Protein AF-A0A2E7CYK8-F1 (afdb_monomer)

Radius of gyration: 21.41 Å; Cα contacts (8 Å, |Δi|>4): 221; chains: 1; bounding box: 51×41×62 Å

Foldseek 3Di:
DPDPVLVVLVVLLVVLLVVLLVCVVVVVLVVSLVSLVVSLVSCVVSVPVVCNVVSVVSNVLSVVLVVLVVVLVDDPPDPPPPDAQDSLCSQLLCCQQSVVNNVRNLVSLCSHPPVLSVVLSCLVPDPDAALVSLQVNLVSLQVVLVVDDPSRNLSSLVRSLVSLVVSLVRPPPDPDDPVNVVSVVSNVPGDDDDDDDDDDDDDDPPDDDDDDPVPPPPDPPD

Mean predicted aligned error: 9.3 Å

Solvent-accessible surface area (backbone atoms only — not compara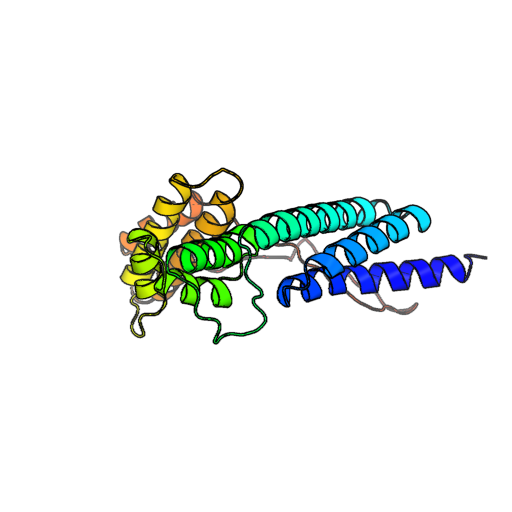ble to full-atom values): 12469 Å² total; per-residue (Å²): 131,90,51,72,68,58,56,54,38,51,53,51,35,60,54,34,67,56,48,30,59,51,26,51,74,67,70,35,26,66,59,14,26,55,42,17,49,51,27,26,53,33,21,58,76,60,69,35,70,84,51,29,59,56,24,48,51,46,24,54,51,24,48,49,49,33,56,57,50,60,72,67,71,70,82,76,92,47,95,79,64,87,62,58,36,70,53,19,34,51,49,11,48,40,27,32,35,74,70,61,37,50,82,72,6,39,68,25,21,53,50,22,77,48,67,68,50,22,49,53,32,51,64,71,67,47,90,81,73,52,36,67,53,26,37,51,49,12,50,53,28,42,56,52,20,71,77,42,56,82,79,40,17,56,43,29,38,48,50,10,45,51,26,30,53,50,14,51,59,63,52,71,79,68,85,90,48,72,66,52,57,52,41,50,51,57,50,68,78,37,81,75,80,86,81,81,88,84,84,85,81,89,71,63,101,82,61,82,90,81,84,62,74,94,73,61,74,84,70,78,86,124

pLDDT: mean 81.62, std 16.68, range [31.89, 97.38]

Sequence (222 aa):
MRNKSTKTLATNVNSGMWLVPELIANDRYKEAVDAATALKGGCQKARMPKFLVLAANHEKRAKSLLKDFSRIGVKTNDPNVEVNEAKSAQLGKFYCFNVADWGRGIPWLLKSKDTLLVRLAKMETATLKTAETYAQLGDGWAAYARSLSRLQRAPAEQRARHWYTIAYRTHRSNGSSLVRQTIARKLEDLPAPTAAIYVRGVMDDTDTFTIYSDRATWSRQL

Nearest PDB structures (foldseek):
  5m35-assembly1_B  TM=3.071E-01  e=3.635E-01  Homo sapiens
  4n84-assembly1_A  TM=3.062E-01  e=3.996E-01  Homo sapiens
  8qt5-assembly4_G  TM=3.531E-01  e=1.079E+00  Arabidopsis thaliana
  8qt5-assembly3_F  TM=3.441E-01  e=2.527E+00  Arabidopsis thaliana
  8qt5-assembly2_C  TM=3.050E-01  e=5.137E+00  Arabidopsis thaliana

Secondary structure (DSSP, 8-state):
---HHHHHHHHHHHHHHHHHHHHHHTT-HHHHHHHHHHHHHHHHHTT-HHHHHHHHHHHHHHHHHHHHHHHH---TT-TT----HHHHHHHHHIIIIII--HHHHHHHHHTSS-HHHHHHHHHHH-S---HHHHHHHHHHHHHHHHHS-HHHHHHHHHHHHHHHHHHHHHTTSSS--HHHHHHHHHHHHSPPP-----------TT------STT-------

Structure (mmCIF, N/CA/C/O backbone):
data_AF-A0A2E7CYK8-F1
#
_entry.id   AF-A0A2E7CYK8-F1
#
loop_
_atom_site.group_PDB
_atom_site.id
_atom_site.type_symbol
_atom_site.label_atom_id
_atom_site.label_alt_id
_atom_site.label_comp_id
_atom_site.label_asym_id
_atom_site.label_entity_id
_atom_site.label_seq_id
_atom_site.pdbx_PDB_ins_code
_atom_site.Cartn_x
_atom_site.Cartn_y
_atom_site.Cartn_z
_atom_site.occupancy
_atom_site.B_iso_or_equiv
_atom_site.auth_seq_id
_atom_site.auth_comp_id
_atom_site.auth_asym_id
_atom_site.auth_atom_id
_atom_site.pdbx_PDB_model_num
ATOM 1 N N . MET A 1 1 ? 29.414 13.117 -33.119 1.00 43.09 1 MET A N 1
ATOM 2 C CA . MET A 1 1 ? 28.006 12.895 -33.527 1.00 43.09 1 MET A CA 1
ATOM 3 C C . MET A 1 1 ? 27.295 11.950 -32.546 1.00 43.09 1 MET A C 1
ATOM 5 O O . MET A 1 1 ? 27.221 10.755 -32.800 1.00 43.09 1 MET A O 1
ATOM 9 N N . ARG A 1 2 ? 26.776 12.440 -31.405 1.00 45.28 2 ARG A N 1
ATOM 10 C CA . ARG A 1 2 ? 25.772 11.668 -30.638 1.00 45.28 2 ARG A CA 1
ATOM 11 C C . ARG A 1 2 ? 24.444 11.796 -31.389 1.00 45.28 2 ARG A C 1
ATOM 13 O O . ARG A 1 2 ? 23.964 12.896 -31.630 1.00 45.28 2 ARG A O 1
ATOM 20 N N . ASN A 1 3 ? 23.963 10.661 -31.877 1.00 50.03 3 ASN A N 1
ATOM 21 C CA . ASN A 1 3 ? 23.014 10.508 -32.976 1.00 50.03 3 ASN A CA 1
ATOM 22 C C . ASN A 1 3 ? 21.591 10.961 -32.572 1.00 50.03 3 ASN A C 1
ATOM 24 O O . ASN A 1 3 ? 21.144 10.627 -31.474 1.00 50.03 3 ASN A O 1
ATOM 28 N N . LYS A 1 4 ? 20.849 11.680 -33.435 1.00 55.59 4 LYS A N 1
ATOM 29 C CA . LYS A 1 4 ? 19.455 12.133 -33.179 1.00 55.59 4 LYS A CA 1
ATOM 30 C C . LYS A 1 4 ? 18.562 11.003 -32.633 1.00 55.59 4 LYS A C 1
ATOM 32 O O . LYS A 1 4 ? 17.775 11.232 -31.721 1.00 55.59 4 LYS A O 1
ATOM 37 N N . SER A 1 5 ? 18.793 9.771 -33.096 1.00 61.00 5 SER A N 1
ATOM 38 C CA . SER A 1 5 ? 18.153 8.539 -32.606 1.00 61.00 5 SER A CA 1
ATOM 39 C C . SER A 1 5 ? 18.298 8.318 -31.087 1.00 61.00 5 SER A C 1
ATOM 41 O O . SER A 1 5 ? 17.319 8.026 -30.403 1.00 61.00 5 SER A O 1
ATOM 43 N N . THR A 1 6 ? 19.483 8.550 -30.508 1.00 60.06 6 THR A N 1
ATOM 44 C CA . THR A 1 6 ? 19.695 8.416 -29.052 1.00 60.06 6 THR A CA 1
ATOM 45 C C . THR A 1 6 ? 18.970 9.484 -28.229 1.00 60.06 6 THR A C 1
ATOM 47 O O . THR A 1 6 ? 18.523 9.190 -27.122 1.00 60.06 6 THR A O 1
ATOM 50 N N . LYS A 1 7 ? 18.782 10.695 -28.775 1.00 61.56 7 LYS A N 1
ATOM 51 C CA . LYS A 1 7 ? 18.027 11.774 -28.113 1.00 61.56 7 LYS A CA 1
ATOM 52 C C . LYS A 1 7 ? 16.527 11.457 -28.081 1.00 61.56 7 LYS A C 1
ATOM 54 O O . LYS A 1 7 ? 15.906 11.594 -27.034 1.00 61.56 7 LYS A O 1
ATOM 59 N N . THR A 1 8 ? 15.970 10.943 -29.179 1.00 69.25 8 THR A N 1
ATOM 60 C CA . THR A 1 8 ? 14.572 10.480 -29.239 1.00 69.25 8 THR A CA 1
ATOM 61 C C . THR A 1 8 ? 14.316 9.305 -28.292 1.00 69.25 8 THR A C 1
ATOM 63 O O . THR A 1 8 ? 13.310 9.289 -27.586 1.00 69.25 8 THR A O 1
ATOM 66 N N . LEU A 1 9 ? 15.248 8.349 -28.208 1.00 63.66 9 LEU A N 1
ATOM 67 C CA . LEU A 1 9 ? 15.144 7.222 -27.276 1.00 63.66 9 LEU A CA 1
ATOM 68 C C . LEU A 1 9 ? 15.143 7.676 -25.808 1.00 63.66 9 LEU A C 1
ATOM 70 O O . LEU A 1 9 ? 14.339 7.177 -25.025 1.00 63.66 9 LEU A O 1
ATOM 74 N N . ALA A 1 10 ? 15.983 8.648 -25.441 1.00 60.22 10 ALA A N 1
ATOM 75 C CA . ALA A 1 10 ? 16.007 9.208 -24.089 1.00 60.22 10 ALA A CA 1
ATOM 76 C C . ALA A 1 10 ? 14.705 9.955 -23.734 1.00 60.22 10 ALA A C 1
ATOM 78 O O . ALA A 1 10 ? 14.191 9.799 -22.626 1.00 60.22 10 ALA A O 1
ATOM 79 N N . THR A 1 11 ? 14.127 10.709 -24.676 1.00 68.31 11 THR A N 1
ATOM 80 C CA . THR A 1 11 ? 12.816 11.355 -24.491 1.00 68.31 11 THR A CA 1
ATOM 81 C C . THR A 1 11 ? 11.707 10.324 -24.274 1.00 68.31 11 THR A C 1
ATOM 83 O O . THR A 1 11 ? 10.905 10.476 -23.356 1.00 68.31 11 THR A O 1
ATOM 86 N N . ASN A 1 12 ? 11.703 9.234 -25.044 1.00 70.19 12 ASN A N 1
ATOM 87 C CA . ASN A 1 12 ? 10.712 8.165 -24.902 1.00 70.19 12 ASN A CA 1
ATOM 88 C C . ASN A 1 12 ? 10.846 7.411 -23.569 1.00 70.19 12 ASN A C 1
ATOM 90 O O . ASN A 1 12 ? 9.835 7.075 -22.954 1.00 70.19 12 ASN A O 1
ATOM 94 N N . VAL A 1 13 ? 12.077 7.187 -23.090 1.00 73.56 13 VAL A N 1
ATOM 95 C CA . VAL A 1 13 ? 12.329 6.615 -21.756 1.00 73.56 13 VAL A CA 1
ATOM 96 C C . VAL A 1 13 ? 11.782 7.538 -20.665 1.00 73.56 13 VAL A C 1
ATOM 98 O O . VAL A 1 13 ? 11.085 7.070 -19.768 1.00 73.56 13 VAL A O 1
ATOM 101 N N . ASN A 1 14 ? 12.025 8.847 -20.765 1.00 71.06 14 ASN A N 1
ATOM 102 C CA . ASN A 1 14 ? 11.507 9.815 -19.797 1.00 71.06 14 ASN A CA 1
ATOM 103 C C . ASN A 1 14 ? 9.975 9.853 -19.766 1.00 71.06 14 ASN A C 1
ATOM 105 O O . ASN A 1 14 ? 9.407 9.847 -18.677 1.00 71.06 14 ASN A O 1
ATOM 109 N N . SER A 1 15 ? 9.300 9.854 -20.918 1.00 76.25 15 SER A N 1
ATOM 110 C CA . SER A 1 15 ? 7.830 9.821 -20.967 1.00 76.25 15 SER A CA 1
ATOM 111 C C . SER A 1 15 ? 7.266 8.505 -20.421 1.00 76.25 15 SER A C 1
ATOM 113 O O . SER A 1 15 ? 6.298 8.510 -19.662 1.00 76.25 15 SER A O 1
ATOM 115 N N . GLY A 1 16 ? 7.904 7.372 -20.738 1.00 74.88 16 GLY A N 1
ATOM 116 C CA . GLY A 1 16 ? 7.469 6.055 -20.268 1.00 74.88 16 GLY A CA 1
ATOM 117 C C . GLY A 1 16 ? 7.529 5.883 -18.746 1.00 74.88 16 GLY A C 1
ATOM 118 O O . GLY A 1 16 ? 6.696 5.172 -18.187 1.00 74.88 16 GLY A O 1
ATOM 119 N N . MET A 1 17 ? 8.463 6.557 -18.061 1.00 79.62 17 MET A N 1
ATOM 120 C CA . MET A 1 17 ? 8.586 6.489 -16.594 1.00 79.62 17 MET A CA 1
ATOM 121 C C . MET A 1 17 ? 7.360 7.043 -15.857 1.00 79.62 17 MET A C 1
ATOM 123 O O . MET A 1 17 ? 7.020 6.544 -14.787 1.00 79.62 17 MET A O 1
ATOM 127 N N . TRP A 1 18 ? 6.679 8.036 -16.430 1.00 82.62 18 TRP A N 1
ATOM 128 C CA . TRP A 1 18 ? 5.477 8.640 -15.839 1.00 82.62 18 TRP A CA 1
ATOM 129 C C . TRP A 1 18 ? 4.193 7.945 -16.286 1.00 82.62 18 TRP A C 1
ATOM 131 O O . TRP A 1 18 ? 3.259 7.803 -15.498 1.00 82.62 18 TRP A O 1
ATOM 141 N N . LEU A 1 19 ? 4.183 7.443 -17.522 1.00 88.44 19 LEU A N 1
ATOM 142 C CA . LEU A 1 19 ? 3.013 6.802 -18.107 1.00 88.44 19 LEU A CA 1
ATOM 143 C C . LEU A 1 19 ? 2.627 5.504 -17.380 1.00 88.44 19 LEU A C 1
ATOM 145 O O . LEU A 1 19 ? 1.447 5.238 -17.180 1.00 88.44 19 LEU A O 1
ATOM 149 N N . VAL A 1 20 ? 3.595 4.681 -16.954 1.00 89.50 20 VAL A N 1
ATOM 150 C CA . VAL A 1 20 ? 3.279 3.394 -16.302 1.00 89.50 20 VAL A CA 1
ATOM 151 C C . VAL A 1 20 ? 2.503 3.579 -14.982 1.00 89.50 20 VAL A C 1
ATOM 153 O O . VAL A 1 20 ? 1.462 2.934 -14.830 1.00 89.50 20 VAL A O 1
ATOM 156 N N . PRO A 1 21 ? 2.939 4.429 -14.025 1.00 87.38 21 PRO A N 1
ATOM 157 C CA . PRO A 1 21 ? 2.146 4.743 -12.835 1.00 87.38 21 PRO A CA 1
ATOM 158 C C . PRO A 1 21 ? 0.756 5.310 -13.141 1.00 87.38 21 PRO A C 1
ATOM 160 O O . PRO A 1 21 ? -0.203 4.925 -12.479 1.00 87.38 21 PRO A O 1
ATOM 163 N N . GLU A 1 22 ? 0.634 6.180 -14.145 1.00 89.00 22 GLU A N 1
ATOM 164 C CA . GLU A 1 22 ? -0.646 6.772 -14.549 1.00 89.00 22 GLU A CA 1
ATOM 165 C C . GLU A 1 22 ? -1.621 5.716 -15.085 1.00 89.00 22 GLU A C 1
ATOM 167 O O . GLU A 1 22 ? -2.782 5.667 -14.677 1.00 89.00 22 GLU A O 1
ATOM 172 N N . LEU A 1 23 ? -1.150 4.810 -15.944 1.00 91.62 23 LEU A N 1
ATOM 173 C CA . LEU A 1 23 ? -1.962 3.704 -16.451 1.00 91.62 23 LEU A CA 1
ATOM 174 C C . LEU A 1 23 ? -2.410 2.768 -15.318 1.00 91.62 23 LEU A C 1
ATOM 176 O O . LEU A 1 23 ? -3.560 2.336 -15.303 1.00 91.62 23 LEU A O 1
ATOM 180 N N . ILE A 1 24 ? -1.540 2.497 -14.337 1.00 91.25 24 ILE A N 1
ATOM 181 C CA . ILE A 1 24 ? -1.897 1.739 -13.124 1.00 91.25 24 ILE A CA 1
ATOM 182 C C . ILE A 1 24 ? -2.958 2.480 -12.299 1.00 91.25 24 ILE A C 1
ATOM 184 O O . ILE A 1 24 ? -3.897 1.855 -11.809 1.00 91.25 24 ILE A O 1
ATOM 188 N N . ALA A 1 25 ? -2.827 3.799 -12.140 1.00 87.50 25 ALA A N 1
ATOM 189 C CA . ALA A 1 25 ? -3.786 4.611 -11.395 1.00 87.50 25 ALA A CA 1
ATOM 190 C C . ALA A 1 25 ? -5.186 4.593 -12.032 1.00 87.50 25 ALA A C 1
ATOM 192 O O . ALA A 1 25 ? -6.176 4.687 -11.316 1.00 87.50 25 ALA A O 1
ATOM 193 N N . ASN A 1 26 ? -5.263 4.394 -13.349 1.00 89.00 26 ASN A N 1
ATOM 194 C CA . ASN A 1 26 ? -6.506 4.342 -14.120 1.00 89.00 26 ASN A CA 1
ATOM 195 C C . ASN A 1 26 ? -6.965 2.909 -14.460 1.00 89.00 26 ASN A C 1
ATOM 197 O O . ASN A 1 26 ? -7.720 2.720 -15.408 1.00 89.00 26 ASN A O 1
ATOM 201 N N . ASP A 1 27 ? -6.483 1.886 -13.743 1.00 91.50 27 ASP A N 1
ATOM 202 C CA . ASP A 1 27 ? -6.826 0.466 -13.953 1.00 91.50 27 ASP A CA 1
ATOM 203 C C . ASP A 1 27 ? -6.531 -0.087 -15.365 1.00 91.50 27 ASP A C 1
ATOM 205 O O . ASP A 1 27 ? -6.945 -1.190 -15.736 1.00 91.50 27 ASP A O 1
ATOM 209 N N . ARG A 1 28 ? -5.711 0.619 -16.151 1.00 91.56 28 ARG A N 1
ATOM 210 C CA . ARG A 1 28 ? -5.258 0.216 -17.491 1.00 91.56 28 ARG A CA 1
ATOM 211 C C . ARG A 1 28 ? -4.055 -0.721 -17.387 1.00 91.56 28 ARG A C 1
ATOM 213 O O . ARG A 1 28 ? -3.008 -0.495 -17.987 1.00 91.56 28 ARG A O 1
ATOM 220 N N . TYR A 1 29 ? -4.188 -1.801 -16.613 1.00 93.38 29 TYR A N 1
ATOM 221 C CA . TYR A 1 29 ? -3.076 -2.704 -16.277 1.00 93.38 29 TYR A CA 1
ATOM 222 C C . TYR A 1 29 ? -2.436 -3.372 -17.496 1.00 93.38 29 TYR A C 1
ATOM 224 O O . TYR A 1 29 ? -1.224 -3.571 -17.515 1.00 93.38 29 TYR A O 1
ATOM 232 N N . LYS A 1 30 ? -3.232 -3.704 -18.521 1.00 94.62 30 LYS A N 1
ATOM 233 C CA . LYS A 1 30 ? -2.711 -4.275 -19.771 1.00 94.62 30 LYS A CA 1
ATOM 234 C C . LYS A 1 30 ? -1.792 -3.278 -20.474 1.00 94.62 30 LYS A C 1
ATOM 236 O O . LYS A 1 30 ? -0.652 -3.596 -20.781 1.00 94.62 30 LYS A O 1
ATOM 241 N N . GLU A 1 31 ? -2.263 -2.051 -20.628 1.00 93.94 31 GLU A N 1
ATOM 242 C CA . GLU A 1 31 ? -1.498 -0.989 -21.275 1.00 93.94 31 GLU A CA 1
ATOM 243 C C . GLU A 1 31 ? -0.283 -0.584 -20.438 1.00 93.94 31 GLU A C 1
ATOM 245 O O . GLU A 1 31 ? 0.772 -0.282 -20.986 1.00 93.94 31 GLU A O 1
ATOM 250 N N . ALA A 1 32 ? -0.385 -0.649 -19.106 1.00 94.56 32 ALA A N 1
ATOM 251 C CA . ALA A 1 32 ? 0.752 -0.451 -18.214 1.00 94.56 32 ALA A CA 1
ATOM 252 C C . ALA A 1 32 ? 1.849 -1.508 -18.433 1.00 94.56 32 ALA A C 1
ATOM 254 O O . ALA A 1 32 ? 3.033 -1.177 -18.356 1.00 94.56 32 ALA A O 1
ATOM 255 N N . VAL A 1 33 ? 1.481 -2.767 -18.716 1.00 96.19 33 VAL A N 1
ATOM 256 C CA . VAL A 1 33 ? 2.443 -3.819 -19.088 1.00 96.19 33 VAL A CA 1
ATOM 257 C C . VAL A 1 33 ? 3.115 -3.477 -20.412 1.00 96.19 33 VAL A C 1
ATOM 259 O O . VAL A 1 33 ? 4.344 -3.479 -20.470 1.00 96.19 33 VAL A O 1
ATOM 262 N N . ASP A 1 34 ? 2.334 -3.129 -21.434 1.00 93.88 34 ASP A N 1
ATOM 263 C CA . ASP A 1 34 ? 2.856 -2.803 -22.765 1.00 93.88 34 ASP A CA 1
ATOM 264 C C . ASP A 1 34 ? 3.819 -1.602 -22.703 1.00 93.88 34 ASP A C 1
ATOM 266 O O . ASP A 1 34 ? 4.949 -1.666 -23.202 1.00 93.88 34 ASP A O 1
ATOM 270 N N . ALA A 1 35 ? 3.428 -0.542 -21.988 1.00 92.44 35 ALA A N 1
ATOM 271 C CA . ALA A 1 35 ? 4.252 0.639 -21.752 1.00 92.44 35 ALA A CA 1
ATOM 272 C C . ALA A 1 35 ? 5.542 0.307 -20.981 1.00 92.44 35 ALA A C 1
ATOM 274 O O . ALA A 1 35 ? 6.621 0.773 -21.352 1.00 92.44 35 ALA A O 1
ATOM 275 N N . ALA A 1 36 ? 5.472 -0.528 -19.939 1.00 93.94 36 ALA A N 1
ATOM 276 C CA . ALA A 1 36 ? 6.644 -0.908 -19.152 1.00 93.94 36 ALA A CA 1
ATOM 277 C C . ALA A 1 36 ? 7.621 -1.807 -19.932 1.00 93.94 36 ALA A C 1
ATOM 279 O O . ALA A 1 36 ? 8.840 -1.656 -19.808 1.00 93.94 36 ALA A O 1
ATOM 280 N N . THR A 1 37 ? 7.111 -2.716 -20.767 1.00 94.88 37 THR A N 1
ATOM 281 C CA . THR A 1 37 ? 7.935 -3.535 -21.665 1.00 94.88 37 THR A CA 1
ATOM 282 C C . THR A 1 37 ? 8.628 -2.661 -22.717 1.00 94.88 37 THR A C 1
ATOM 284 O O . THR A 1 37 ? 9.838 -2.803 -22.923 1.00 94.88 37 THR A O 1
ATOM 287 N N . ALA A 1 38 ? 7.915 -1.702 -23.319 1.00 91.19 38 ALA A N 1
ATOM 288 C CA . ALA A 1 38 ? 8.501 -0.742 -24.256 1.00 91.19 38 ALA A CA 1
ATOM 289 C C . ALA A 1 38 ? 9.582 0.130 -23.592 1.00 91.19 38 ALA A C 1
ATOM 291 O O . ALA A 1 38 ? 10.680 0.279 -24.133 1.00 91.19 38 ALA A O 1
ATOM 292 N N . LEU A 1 39 ? 9.309 0.640 -22.387 1.00 91.50 39 LEU A N 1
ATOM 293 C CA . LEU A 1 39 ? 10.245 1.417 -21.574 1.00 91.50 39 LEU A CA 1
ATOM 294 C C . LEU A 1 39 ? 11.539 0.644 -21.292 1.00 91.50 39 LEU A C 1
ATOM 296 O O . LEU A 1 39 ? 12.635 1.160 -21.515 1.00 91.50 39 LEU A O 1
ATOM 300 N N . LYS A 1 40 ? 11.429 -0.616 -20.860 1.00 93.31 40 LYS A N 1
ATOM 301 C CA . LYS A 1 40 ? 12.584 -1.489 -20.611 1.00 93.31 40 LYS A CA 1
ATOM 302 C C . LYS A 1 40 ? 13.411 -1.711 -21.876 1.00 93.31 40 LYS A C 1
ATOM 304 O O . LYS A 1 40 ? 14.633 -1.561 -21.827 1.00 93.31 40 LYS A O 1
ATOM 309 N N . GLY A 1 41 ? 12.762 -2.005 -23.004 1.00 90.62 41 GLY A N 1
ATOM 310 C CA . GLY A 1 41 ? 13.433 -2.134 -24.301 1.00 90.62 41 GLY A CA 1
ATOM 311 C C . GLY A 1 41 ? 14.128 -0.838 -24.736 1.00 90.62 41 GLY A C 1
ATOM 312 O O . GLY A 1 41 ? 15.248 -0.875 -25.248 1.00 90.62 41 GLY A O 1
ATOM 313 N N . GLY A 1 42 ? 13.510 0.317 -24.468 1.00 88.31 42 GLY A N 1
ATOM 314 C CA . GLY A 1 42 ? 14.099 1.642 -24.669 1.00 88.31 42 GLY A CA 1
ATOM 315 C C . GLY A 1 42 ? 15.367 1.852 -23.840 1.00 88.31 42 GLY A C 1
ATOM 316 O O . GLY A 1 42 ? 16.406 2.200 -24.400 1.00 88.31 42 GLY A O 1
ATOM 317 N N . CYS A 1 43 ? 15.326 1.554 -22.536 1.00 88.88 43 CYS A N 1
ATOM 318 C CA . CYS A 1 43 ? 16.488 1.637 -21.643 1.00 88.88 43 CYS A CA 1
ATOM 319 C C . CYS A 1 43 ? 17.648 0.737 -22.099 1.00 88.88 43 CYS A C 1
ATOM 321 O O . CYS A 1 43 ? 18.808 1.148 -22.023 1.00 88.88 43 CYS A O 1
ATOM 323 N N . GLN A 1 44 ? 17.350 -0.475 -22.587 1.00 91.69 44 GLN A N 1
ATOM 324 C CA . GLN A 1 44 ? 18.358 -1.394 -23.131 1.00 91.69 44 GLN A CA 1
ATOM 325 C C . GLN A 1 44 ? 19.023 -0.812 -24.383 1.00 91.69 44 GLN A C 1
ATOM 327 O O . GLN A 1 44 ? 20.248 -0.705 -24.437 1.00 91.69 44 GLN A O 1
ATOM 332 N N . LYS A 1 45 ? 18.225 -0.377 -25.368 1.00 89.75 45 LYS A N 1
ATOM 333 C CA . LYS A 1 45 ? 18.726 0.187 -26.635 1.00 89.75 45 LYS A CA 1
ATOM 334 C C . LYS A 1 45 ? 19.509 1.484 -26.428 1.00 89.75 45 LYS A C 1
ATOM 336 O O . LYS A 1 45 ? 20.534 1.690 -27.072 1.00 89.75 45 LYS A O 1
ATOM 341 N N . ALA A 1 46 ? 19.064 2.329 -25.501 1.00 86.50 46 ALA A N 1
ATOM 342 C CA . ALA A 1 46 ? 19.734 3.575 -25.141 1.00 86.50 46 ALA A CA 1
ATOM 343 C C . ALA A 1 46 ? 20.962 3.377 -24.227 1.00 86.50 46 ALA A C 1
ATOM 345 O O . ALA A 1 46 ? 21.627 4.358 -23.900 1.00 86.50 46 ALA A O 1
ATOM 346 N N . ARG A 1 47 ? 21.274 2.135 -23.813 1.00 87.62 47 ARG A N 1
ATOM 347 C CA . ARG A 1 47 ? 22.374 1.791 -22.890 1.00 87.62 47 ARG A CA 1
ATOM 348 C C . ARG A 1 47 ? 22.314 2.592 -21.584 1.00 87.62 47 ARG A C 1
ATOM 350 O O . ARG A 1 47 ? 23.306 3.157 -21.133 1.00 87.62 47 ARG A O 1
ATOM 357 N N . MET A 1 48 ? 21.132 2.624 -20.971 1.00 85.25 48 MET A N 1
ATOM 358 C CA . MET A 1 48 ? 20.837 3.360 -19.738 1.00 85.25 48 MET A CA 1
ATOM 359 C C . MET A 1 48 ? 20.690 2.397 -18.540 1.00 85.25 48 MET A C 1
ATOM 361 O O . MET A 1 48 ? 19.576 2.186 -18.055 1.00 85.25 48 MET A O 1
ATOM 365 N N . PRO A 1 49 ? 21.782 1.789 -18.026 1.00 83.69 49 PRO A N 1
ATOM 366 C CA . PRO A 1 49 ? 21.708 0.713 -17.030 1.00 83.69 49 PRO A CA 1
ATOM 367 C C . PRO A 1 49 ? 21.042 1.145 -15.718 1.00 83.69 49 PRO A C 1
ATOM 369 O O . PRO A 1 49 ? 20.295 0.368 -15.128 1.00 83.69 49 PRO A O 1
ATOM 372 N N . LYS A 1 50 ? 21.224 2.409 -15.304 1.00 80.69 50 LYS A N 1
ATOM 373 C CA . LYS A 1 50 ? 20.570 2.972 -14.109 1.00 80.69 50 LYS A CA 1
ATOM 374 C C . LYS A 1 50 ? 19.038 2.950 -14.216 1.00 80.69 50 LYS A C 1
ATOM 376 O O . LYS A 1 50 ? 18.357 2.691 -13.231 1.00 80.69 50 LYS A O 1
ATOM 381 N N . PHE A 1 51 ? 18.499 3.163 -15.417 1.00 85.62 51 PHE A N 1
ATOM 382 C CA . PHE A 1 51 ? 17.056 3.157 -15.672 1.00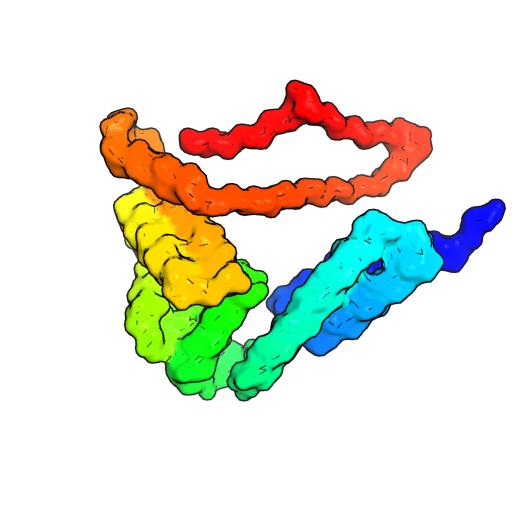 85.62 51 PHE A CA 1
ATOM 383 C C . PHE A 1 51 ? 16.522 1.771 -16.044 1.00 85.62 51 PHE A C 1
ATOM 385 O O . PHE A 1 51 ? 15.320 1.533 -15.949 1.00 85.62 51 PHE A O 1
ATOM 392 N N . LEU A 1 52 ? 17.395 0.838 -16.435 1.00 88.88 52 LEU A N 1
ATOM 393 C CA . LEU A 1 52 ? 17.002 -0.521 -16.795 1.00 88.88 52 LEU A CA 1
ATOM 394 C C . LEU A 1 52 ? 16.415 -1.287 -15.603 1.00 88.88 52 LEU A C 1
ATOM 396 O O . LEU A 1 52 ? 15.396 -1.958 -15.752 1.00 88.88 52 LEU A O 1
ATOM 400 N N . VAL A 1 53 ? 17.023 -1.156 -14.420 1.00 88.50 53 VAL A N 1
ATOM 401 C CA . VAL A 1 53 ? 16.524 -1.795 -13.190 1.00 88.50 53 VAL A CA 1
ATOM 402 C C . VAL A 1 53 ? 15.141 -1.255 -12.825 1.00 88.50 53 VAL A C 1
ATOM 404 O O . VAL A 1 53 ? 14.225 -2.028 -12.549 1.00 88.50 53 VAL A O 1
ATOM 407 N N . LEU A 1 54 ? 14.961 0.068 -12.891 1.00 85.88 54 LEU A N 1
ATOM 408 C CA . LEU A 1 54 ? 13.674 0.706 -12.623 1.00 85.88 54 LEU A CA 1
ATOM 409 C C . LEU A 1 54 ? 12.601 0.264 -13.632 1.00 85.88 54 LEU A C 1
ATOM 411 O O . LEU A 1 54 ? 11.511 -0.138 -13.232 1.00 85.88 54 LEU A O 1
ATOM 415 N N . ALA A 1 55 ? 12.927 0.250 -14.926 1.00 89.94 55 ALA A N 1
ATOM 416 C CA . ALA A 1 55 ? 12.023 -0.220 -15.973 1.00 89.94 55 ALA A CA 1
ATOM 417 C C . ALA A 1 55 ? 11.630 -1.698 -15.791 1.00 89.94 55 ALA A C 1
ATOM 419 O O . ALA A 1 55 ? 10.464 -2.058 -15.947 1.00 89.94 55 ALA A O 1
ATOM 420 N N . ALA A 1 56 ? 12.577 -2.557 -15.401 1.00 92.81 56 ALA A N 1
ATOM 421 C CA . ALA A 1 56 ? 12.301 -3.959 -15.093 1.00 92.81 56 ALA A CA 1
ATOM 422 C C . ALA A 1 56 ? 11.378 -4.119 -13.871 1.00 92.81 56 ALA A C 1
ATOM 424 O O . ALA A 1 56 ? 10.492 -4.977 -13.877 1.00 92.81 56 ALA A O 1
ATOM 425 N N . ASN A 1 57 ? 11.535 -3.274 -12.849 1.00 91.25 57 ASN A N 1
ATOM 426 C CA . ASN A 1 57 ? 10.643 -3.254 -11.689 1.00 91.25 57 ASN A CA 1
ATOM 427 C C . ASN A 1 57 ? 9.228 -2.791 -12.061 1.00 91.25 57 ASN A C 1
ATOM 429 O O . ASN A 1 57 ? 8.257 -3.404 -11.612 1.00 91.25 57 ASN A O 1
ATOM 433 N N . HIS A 1 58 ? 9.098 -1.770 -12.914 1.00 90.94 58 HIS A N 1
ATOM 434 C CA . HIS A 1 58 ? 7.807 -1.339 -13.455 1.00 90.94 58 HIS A CA 1
ATOM 435 C C . HIS A 1 58 ? 7.117 -2.458 -14.235 1.00 90.94 58 HIS A C 1
ATOM 437 O O . HIS A 1 58 ? 5.947 -2.737 -13.982 1.00 90.94 58 HIS A O 1
ATOM 443 N N . GLU A 1 59 ? 7.846 -3.152 -15.112 1.00 95.19 59 GLU A N 1
ATOM 444 C CA . GLU A 1 59 ? 7.308 -4.275 -15.885 1.00 95.19 59 GLU A CA 1
ATOM 445 C C . GLU A 1 59 ? 6.825 -5.403 -14.966 1.00 95.19 59 GLU A C 1
ATOM 447 O O . GLU A 1 59 ? 5.703 -5.895 -15.109 1.00 95.19 59 GLU A O 1
ATOM 452 N N . LYS A 1 60 ? 7.643 -5.791 -13.980 1.00 95.69 60 LYS A N 1
ATOM 453 C CA . LYS A 1 60 ? 7.279 -6.822 -13.002 1.00 95.69 60 LYS A CA 1
ATOM 454 C C . LYS A 1 60 ? 6.031 -6.429 -12.208 1.00 95.69 60 LYS A C 1
ATOM 456 O O . LYS A 1 60 ? 5.136 -7.258 -12.040 1.00 95.69 60 LYS A O 1
ATOM 461 N N . ARG A 1 61 ? 5.955 -5.176 -11.742 1.00 92.69 61 ARG A N 1
ATOM 462 C CA . ARG A 1 61 ? 4.798 -4.650 -11.004 1.00 92.69 61 ARG A CA 1
ATOM 463 C C . ARG A 1 61 ? 3.543 -4.663 -11.873 1.00 92.69 61 ARG A C 1
ATOM 465 O O . ARG A 1 61 ? 2.543 -5.230 -11.449 1.00 92.69 61 ARG A O 1
ATOM 472 N N . ALA A 1 62 ? 3.603 -4.110 -13.084 1.00 95.31 62 ALA A N 1
ATOM 473 C CA . ALA A 1 62 ? 2.464 -4.060 -13.998 1.00 95.31 62 ALA A CA 1
ATOM 474 C C . ALA A 1 62 ? 1.943 -5.467 -14.337 1.00 95.31 62 ALA A C 1
ATOM 476 O O . ALA A 1 62 ? 0.742 -5.713 -14.255 1.00 95.31 62 ALA A O 1
ATOM 477 N N . LYS A 1 63 ? 2.842 -6.425 -14.616 1.00 97.06 63 LYS A N 1
ATOM 478 C CA . LYS A 1 63 ? 2.471 -7.823 -14.898 1.00 97.06 63 LYS A CA 1
ATOM 479 C C . LYS A 1 63 ? 1.797 -8.497 -13.706 1.00 97.06 63 LYS A C 1
ATOM 481 O O . LYS A 1 63 ? 0.805 -9.201 -13.887 1.00 97.06 63 LYS A O 1
ATOM 486 N N . SER A 1 64 ? 2.312 -8.278 -12.493 1.00 94.75 64 SER A N 1
ATOM 487 C CA . SER A 1 64 ? 1.683 -8.803 -11.275 1.00 94.75 64 SER A CA 1
ATOM 488 C C . SER A 1 64 ? 0.286 -8.219 -11.079 1.00 94.75 64 SER A C 1
ATOM 490 O O . SER A 1 64 ? -0.654 -8.971 -10.853 1.00 94.75 64 SER A O 1
ATOM 492 N N . LEU A 1 65 ? 0.136 -6.899 -11.229 1.00 94.44 65 LEU A N 1
ATOM 493 C CA . LEU A 1 65 ? -1.150 -6.224 -11.063 1.00 94.44 65 LEU A CA 1
ATOM 494 C C . LEU A 1 65 ? -2.175 -6.680 -12.103 1.00 94.44 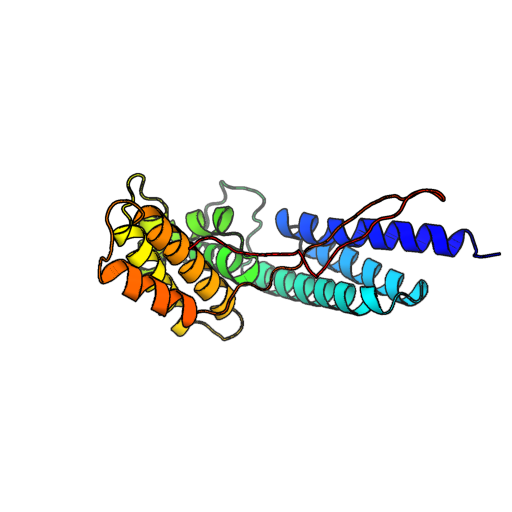65 LEU A C 1
ATOM 496 O O . LEU A 1 65 ? -3.297 -6.994 -11.730 1.00 94.44 65 LEU A O 1
ATOM 500 N N . LEU A 1 66 ? -1.787 -6.816 -13.376 1.00 95.12 66 LEU A N 1
ATOM 501 C CA . LEU A 1 66 ? -2.659 -7.357 -14.423 1.00 95.12 66 LEU A CA 1
ATOM 502 C C . LEU A 1 66 ? -3.140 -8.775 -14.084 1.00 95.12 66 LEU A C 1
ATOM 504 O O . LEU A 1 66 ? -4.323 -9.094 -14.220 1.00 95.12 66 LEU A O 1
ATOM 508 N N . LYS A 1 67 ? -2.223 -9.636 -13.633 1.00 95.12 67 LYS A N 1
ATOM 509 C CA . LYS A 1 67 ? -2.542 -11.013 -13.246 1.00 95.12 67 LYS A CA 1
ATOM 510 C C . LYS A 1 67 ? -3.498 -11.057 -12.055 1.00 95.12 67 LYS A C 1
ATOM 512 O O . LYS A 1 67 ? -4.456 -11.822 -12.077 1.00 95.12 67 LYS A O 1
ATOM 517 N N . ASP A 1 68 ? -3.246 -10.261 -11.025 1.00 92.62 68 ASP A N 1
ATOM 518 C CA . ASP A 1 68 ? -4.084 -10.246 -9.827 1.00 92.62 68 ASP A CA 1
ATOM 519 C C . ASP A 1 68 ? -5.459 -9.643 -10.118 1.00 92.62 68 ASP A C 1
ATOM 521 O O . ASP A 1 68 ? -6.469 -10.211 -9.715 1.00 92.62 68 ASP A O 1
ATOM 525 N N . PHE A 1 69 ? -5.512 -8.559 -10.892 1.00 92.75 69 PHE A N 1
ATOM 526 C CA . PHE A 1 69 ? -6.754 -7.890 -11.260 1.00 92.75 69 PHE A CA 1
ATOM 527 C C . PHE A 1 69 ? -7.646 -8.755 -12.161 1.00 92.75 69 PHE A C 1
ATOM 529 O O . PHE A 1 69 ? -8.842 -8.897 -11.911 1.00 92.75 69 PHE A O 1
ATOM 536 N N . SER A 1 70 ? -7.066 -9.414 -13.172 1.00 91.56 70 SER A N 1
ATOM 537 C CA . SER A 1 70 ? -7.815 -10.311 -14.068 1.00 91.56 70 SER A CA 1
ATOM 538 C C . SER A 1 70 ? -8.464 -11.489 -13.334 1.00 91.56 70 SER A C 1
ATOM 540 O O . SER A 1 70 ? -9.556 -11.909 -13.712 1.00 91.56 70 SER A O 1
ATOM 542 N N . ARG A 1 71 ? -7.856 -11.976 -12.244 1.00 91.88 71 ARG A N 1
ATOM 543 C CA . ARG A 1 71 ? -8.425 -13.040 -11.396 1.00 91.88 71 ARG A CA 1
ATOM 544 C C . ARG A 1 71 ? -9.679 -12.618 -10.633 1.00 91.88 71 ARG A C 1
ATOM 546 O O . ARG A 1 71 ? -10.484 -13.480 -10.300 1.00 91.88 71 ARG A O 1
ATOM 553 N N . ILE A 1 72 ? -9.850 -11.325 -10.356 1.00 91.19 72 ILE A N 1
ATOM 554 C CA . ILE A 1 72 ? -11.046 -10.801 -9.675 1.00 91.19 72 ILE A CA 1
ATOM 555 C C . ILE A 1 72 ? -12.258 -10.846 -10.623 1.00 91.19 72 ILE A C 1
ATOM 557 O O . ILE A 1 72 ? -13.397 -11.034 -10.188 1.00 91.19 72 ILE A O 1
ATOM 561 N N . GLY A 1 73 ? -12.023 -10.714 -11.935 1.00 84.50 73 GLY A N 1
ATOM 562 C CA . GLY A 1 73 ? -13.065 -10.841 -12.954 1.00 84.50 73 GLY A CA 1
ATOM 563 C C . GLY A 1 73 ? -14.138 -9.753 -12.850 1.00 84.50 73 GLY A C 1
ATOM 564 O O . GLY A 1 73 ? -15.335 -10.051 -12.915 1.00 84.50 73 GLY A O 1
ATOM 565 N N . VAL A 1 74 ? -13.715 -8.503 -12.631 1.00 78.81 74 VAL A N 1
ATOM 566 C CA . VAL A 1 74 ? -14.569 -7.303 -12.621 1.00 78.81 74 VAL A CA 1
ATOM 567 C C . VAL A 1 74 ? -14.008 -6.292 -13.619 1.00 78.81 74 VAL A C 1
ATOM 569 O O . VAL A 1 74 ? -12.795 -6.128 -13.727 1.00 78.81 74 VAL A O 1
ATOM 572 N N . LYS A 1 75 ? -14.890 -5.610 -14.355 1.00 71.44 75 LYS A N 1
ATOM 573 C CA . LYS A 1 75 ? -14.542 -4.440 -15.170 1.00 71.44 75 LYS A CA 1
ATOM 574 C C . LYS A 1 75 ? -14.813 -3.202 -14.305 1.00 71.44 75 LYS A C 1
ATOM 576 O O . LYS A 1 75 ? -15.970 -2.887 -14.070 1.00 71.44 75 LYS A O 1
ATOM 581 N N . THR A 1 76 ? -13.777 -2.569 -13.755 1.00 60.81 76 THR A N 1
ATOM 582 C CA . THR A 1 76 ? -13.909 -1.572 -12.665 1.00 60.81 76 THR A CA 1
ATOM 583 C C . THR A 1 76 ? -14.124 -0.133 -13.118 1.00 60.81 76 THR A C 1
ATOM 585 O O . THR A 1 76 ? -14.228 0.749 -12.272 1.00 60.81 76 THR A O 1
ATOM 588 N N . ASN A 1 77 ? -14.248 0.125 -14.422 1.00 60.03 77 ASN A N 1
ATOM 589 C CA . ASN A 1 77 ? -14.466 1.487 -14.918 1.00 60.03 77 ASN A CA 1
ATOM 590 C C . ASN A 1 77 ? -15.887 2.022 -14.657 1.00 60.03 77 ASN A C 1
ATOM 592 O O . ASN A 1 77 ? -16.180 3.141 -15.063 1.00 60.03 77 ASN A O 1
ATOM 596 N N . ASP A 1 78 ? -16.756 1.256 -13.991 1.00 57.62 78 ASP A N 1
ATOM 597 C CA . ASP A 1 78 ? -18.103 1.692 -13.635 1.00 57.62 78 ASP A CA 1
ATOM 598 C C . ASP A 1 78 ? -18.342 1.549 -12.111 1.00 57.62 78 ASP A C 1
ATOM 600 O O . ASP A 1 78 ? -18.405 0.428 -11.590 1.00 57.62 78 ASP A O 1
ATOM 604 N N . PRO A 1 79 ? -18.450 2.673 -11.371 1.00 49.62 79 PRO A N 1
ATOM 605 C CA . PRO A 1 79 ? -18.675 2.684 -9.924 1.00 49.62 79 PRO A CA 1
ATOM 606 C C . PRO A 1 79 ? -20.057 2.152 -9.507 1.00 49.62 79 PRO A C 1
ATOM 608 O O . PRO A 1 79 ? -20.271 1.916 -8.316 1.00 49.62 79 PRO A O 1
ATOM 611 N N . ASN A 1 80 ? -20.970 1.932 -10.458 1.00 56.72 80 ASN A N 1
ATOM 612 C CA . ASN A 1 80 ? -22.312 1.400 -10.221 1.00 56.72 80 ASN A CA 1
ATOM 613 C C . ASN A 1 80 ? -22.423 -0.105 -10.471 1.00 56.72 80 ASN A C 1
ATOM 615 O O . ASN A 1 80 ? -23.507 -0.666 -10.311 1.00 56.72 80 ASN A O 1
ATOM 619 N N . VAL A 1 81 ? -21.331 -0.783 -10.844 1.00 68.31 81 VAL A N 1
ATOM 620 C CA . VAL A 1 81 ? -21.363 -2.241 -10.981 1.00 68.31 81 VAL A CA 1
ATOM 621 C C . VAL A 1 81 ? -21.693 -2.842 -9.623 1.00 68.31 81 VAL A C 1
ATOM 623 O O . VAL A 1 81 ? -20.953 -2.684 -8.647 1.00 68.31 81 VAL A O 1
ATOM 626 N N . GLU A 1 82 ? -22.815 -3.552 -9.566 1.00 67.56 82 GLU A N 1
ATOM 627 C CA . GLU A 1 82 ? -23.205 -4.311 -8.393 1.00 67.56 82 GLU A CA 1
ATOM 628 C C . GLU A 1 82 ? -22.259 -5.506 -8.252 1.00 67.56 82 GLU A C 1
ATOM 630 O O . GLU A 1 82 ? -22.325 -6.514 -8.960 1.00 67.56 82 GLU A O 1
ATOM 635 N N . VAL A 1 83 ? -21.287 -5.347 -7.362 1.00 80.00 83 VAL A N 1
ATOM 636 C CA . VAL A 1 83 ? -20.289 -6.362 -7.063 1.00 80.00 83 VAL A CA 1
ATOM 637 C C . VAL A 1 83 ? -20.677 -7.028 -5.749 1.00 80.00 83 VAL A C 1
ATOM 639 O O . VAL A 1 83 ? -20.761 -6.365 -4.716 1.00 80.00 83 VAL A O 1
ATOM 642 N N . ASN A 1 84 ? -20.863 -8.350 -5.769 1.00 85.81 84 ASN A N 1
ATOM 643 C CA . ASN A 1 84 ? -21.160 -9.106 -4.552 1.00 85.81 84 ASN A CA 1
ATOM 644 C C . ASN A 1 84 ? -20.079 -8.914 -3.465 1.00 85.81 84 ASN A C 1
ATOM 646 O O . ASN A 1 84 ? -18.937 -8.535 -3.742 1.00 85.81 84 ASN A O 1
ATOM 650 N N . GLU A 1 85 ? -20.415 -9.213 -2.213 1.00 86.19 85 GLU A N 1
ATOM 651 C CA . GLU A 1 85 ? -19.534 -8.956 -1.062 1.00 86.19 85 GLU A CA 1
ATOM 652 C C . GLU A 1 85 ? -18.164 -9.650 -1.169 1.00 86.19 85 GLU A C 1
ATOM 654 O O . GLU A 1 85 ? -17.142 -9.128 -0.714 1.00 86.19 85 GLU A O 1
ATOM 659 N N . ALA A 1 86 ? -18.116 -10.833 -1.794 1.00 86.88 86 ALA A N 1
ATOM 660 C CA . ALA A 1 86 ? -16.881 -11.589 -1.981 1.00 86.88 86 ALA A CA 1
ATOM 661 C C . ALA A 1 86 ? -15.924 -10.890 -2.959 1.00 86.88 86 ALA A C 1
ATOM 663 O O . ALA A 1 86 ? -14.733 -10.756 -2.671 1.00 86.88 86 ALA A O 1
ATOM 664 N N . LYS A 1 87 ? -16.439 -10.40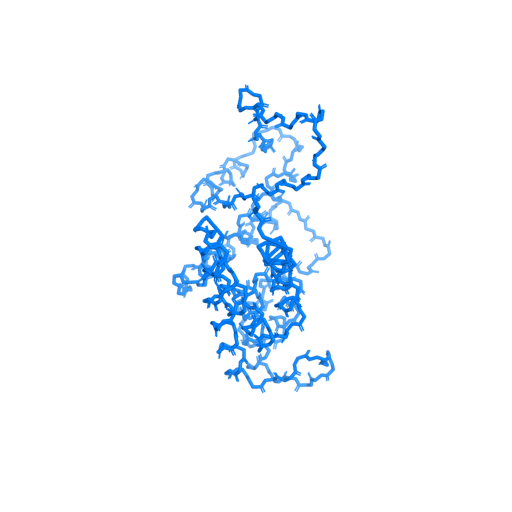5 -4.091 1.00 90.00 87 LYS A N 1
ATOM 665 C CA . LYS A 1 87 ? -15.659 -9.634 -5.062 1.00 90.00 87 LYS A CA 1
ATOM 666 C C . LYS A 1 87 ? -15.329 -8.232 -4.536 1.00 90.00 87 LYS A C 1
ATOM 668 O O . LYS A 1 87 ? -14.223 -7.757 -4.773 1.00 90.00 87 LYS A O 1
ATOM 673 N N . SER A 1 88 ? -16.209 -7.615 -3.743 1.00 91.06 88 SER A N 1
ATOM 674 C CA . SER A 1 88 ? -15.922 -6.355 -3.039 1.00 91.06 88 SER A CA 1
ATOM 675 C C . SER A 1 88 ? -14.729 -6.505 -2.088 1.00 91.06 88 SER A C 1
ATOM 677 O O . SER A 1 88 ? -13.809 -5.689 -2.106 1.00 91.06 88 SER A O 1
ATOM 679 N N . ALA A 1 89 ? -14.661 -7.611 -1.336 1.00 91.56 89 ALA A N 1
ATOM 680 C CA . ALA A 1 89 ? -13.500 -7.927 -0.504 1.00 91.56 89 ALA A CA 1
ATOM 681 C C . ALA A 1 89 ? -12.204 -8.054 -1.326 1.00 91.56 89 ALA A C 1
ATOM 683 O O . ALA A 1 89 ? -11.157 -7.555 -0.913 1.00 91.56 89 ALA A O 1
ATOM 684 N N . GLN A 1 90 ? -12.264 -8.717 -2.485 1.00 93.38 90 GLN A N 1
ATOM 685 C CA . GLN A 1 90 ? -11.110 -8.886 -3.373 1.00 93.38 90 GLN A CA 1
ATOM 686 C C . GLN A 1 90 ? -10.645 -7.555 -3.973 1.00 93.38 90 GLN A C 1
ATOM 688 O O . GLN A 1 90 ? -9.447 -7.281 -3.946 1.00 93.38 90 GLN A O 1
ATOM 693 N N . LEU A 1 91 ? -11.569 -6.712 -4.444 1.00 92.56 91 LEU A N 1
ATOM 694 C CA . LEU A 1 91 ? -11.263 -5.377 -4.967 1.00 92.56 91 LEU A CA 1
ATOM 695 C C . LEU A 1 91 ? -10.645 -4.482 -3.898 1.00 92.56 91 LEU A C 1
ATOM 697 O O . LEU A 1 91 ? -9.586 -3.902 -4.121 1.00 92.56 91 LEU A O 1
ATOM 701 N N . GLY A 1 92 ? -11.255 -4.414 -2.713 1.00 93.88 92 GLY A N 1
ATOM 702 C CA . GLY A 1 92 ? -10.729 -3.603 -1.618 1.00 93.88 92 GLY A CA 1
ATOM 703 C C . GLY A 1 92 ? -9.330 -4.049 -1.195 1.00 93.88 92 GLY A C 1
ATOM 704 O O . GLY A 1 92 ? -8.430 -3.220 -1.069 1.00 93.88 92 GLY A O 1
ATOM 705 N N . LYS A 1 93 ? -9.105 -5.367 -1.077 1.00 94.44 93 LYS A N 1
ATOM 706 C CA . LYS A 1 93 ? -7.773 -5.931 -0.806 1.00 94.44 93 LYS A CA 1
ATOM 707 C C . LYS A 1 93 ? -6.780 -5.584 -1.915 1.00 94.44 93 LYS A C 1
ATOM 709 O O . LYS A 1 93 ? -5.659 -5.179 -1.623 1.00 94.44 93 LYS A O 1
ATOM 714 N N . PHE A 1 94 ? -7.177 -5.720 -3.173 1.00 94.31 94 PHE A N 1
ATOM 715 C CA . PHE A 1 94 ? -6.318 -5.418 -4.309 1.00 94.31 94 PHE A CA 1
ATOM 716 C C . PHE A 1 94 ? -5.898 -3.940 -4.336 1.00 94.31 94 PHE A C 1
ATOM 718 O O . PHE A 1 94 ? -4.703 -3.647 -4.395 1.00 94.31 94 PHE A O 1
ATOM 725 N N . TYR A 1 95 ? -6.839 -3.004 -4.208 1.00 93.75 95 TYR A N 1
ATOM 726 C CA . TYR A 1 95 ? -6.511 -1.578 -4.193 1.00 93.75 95 TYR A CA 1
ATOM 727 C C . TYR A 1 95 ? -5.653 -1.201 -2.978 1.00 93.75 95 TYR A C 1
ATOM 729 O O . TYR A 1 95 ? -4.591 -0.603 -3.153 1.00 93.75 95 TYR A O 1
ATOM 737 N N . CYS A 1 96 ? -6.024 -1.621 -1.763 1.00 94.25 96 CYS A N 1
ATOM 738 C CA . CYS A 1 96 ? -5.270 -1.289 -0.550 1.00 94.25 96 CYS A CA 1
ATOM 739 C C . CYS A 1 96 ? -3.876 -1.937 -0.501 1.00 94.25 96 CYS A C 1
ATOM 741 O O . CYS A 1 96 ? -2.910 -1.273 -0.133 1.00 94.25 96 CYS A O 1
ATOM 743 N N . PHE A 1 97 ? -3.747 -3.221 -0.853 1.00 93.19 97 PHE A N 1
ATOM 744 C CA . PHE A 1 97 ? -2.515 -3.986 -0.608 1.00 93.19 97 PHE A CA 1
ATOM 745 C C . PHE A 1 97 ? -1.661 -4.213 -1.857 1.00 93.19 97 PHE A C 1
ATOM 747 O O . PHE A 1 97 ? -0.447 -4.344 -1.739 1.00 93.19 97 PHE A O 1
ATOM 754 N N . ASN A 1 98 ? -2.235 -4.235 -3.058 1.00 91.62 98 ASN A N 1
ATOM 755 C CA . ASN A 1 98 ? -1.445 -4.439 -4.276 1.00 91.62 98 ASN A CA 1
ATOM 756 C C . ASN A 1 98 ? -1.119 -3.089 -4.934 1.00 91.62 98 ASN A C 1
ATOM 758 O O . ASN A 1 98 ? 0.031 -2.833 -5.309 1.00 91.62 98 ASN A O 1
ATOM 762 N N . VAL A 1 99 ? -2.113 -2.200 -5.030 1.00 90.69 99 VAL A N 1
ATOM 763 C CA . VAL A 1 99 ? -1.950 -0.870 -5.642 1.00 90.69 99 VAL A CA 1
ATOM 764 C C . VAL A 1 99 ? -1.445 0.172 -4.635 1.00 90.69 99 VAL A C 1
ATOM 766 O O . VAL A 1 99 ? -0.704 1.066 -5.039 1.00 90.69 99 VAL A O 1
ATOM 769 N N . ALA A 1 100 ? -1.734 -0.010 -3.340 1.00 89.62 100 ALA A N 1
ATOM 770 C CA . ALA A 1 100 ? -1.541 0.972 -2.263 1.00 89.62 100 ALA A CA 1
ATOM 771 C C . ALA A 1 100 ? -2.451 2.213 -2.378 1.00 89.62 100 ALA A C 1
ATOM 773 O O . ALA A 1 100 ? -2.136 3.284 -1.859 1.00 89.62 100 ALA A O 1
ATOM 774 N N . ASP A 1 101 ? -3.604 2.051 -3.029 1.00 90.62 101 ASP A N 1
ATOM 775 C CA . ASP A 1 101 ? -4.634 3.071 -3.188 1.00 90.62 101 ASP A CA 1
ATOM 776 C C . ASP A 1 101 ? -5.753 2.870 -2.161 1.00 90.62 101 ASP A C 1
ATOM 778 O O . ASP A 1 101 ? -6.756 2.187 -2.382 1.00 90.62 101 ASP A O 1
ATOM 782 N N . TRP A 1 102 ? -5.548 3.460 -0.988 1.00 93.06 102 TRP A N 1
ATOM 783 C CA . TRP A 1 102 ? -6.494 3.382 0.121 1.00 93.06 102 TRP A CA 1
ATOM 784 C C . TRP A 1 102 ? -7.799 4.126 -0.170 1.00 93.06 102 TRP A C 1
ATOM 786 O O . TRP A 1 102 ? -8.849 3.698 0.300 1.00 93.06 102 TRP A O 1
ATOM 796 N N . GLY A 1 103 ? -7.747 5.201 -0.965 1.00 92.00 103 GLY A N 1
ATOM 797 C CA . GLY A 1 103 ? -8.924 5.990 -1.325 1.00 92.00 103 GLY A CA 1
ATOM 798 C C . GLY A 1 103 ? -9.923 5.171 -2.136 1.00 92.00 103 GLY A C 1
ATOM 799 O O . GLY A 1 103 ? -11.108 5.156 -1.812 1.00 92.00 103 GLY A O 1
ATOM 800 N N . ARG A 1 104 ? -9.436 4.418 -3.131 1.00 90.56 104 ARG A N 1
ATOM 801 C CA . ARG A 1 104 ? -10.277 3.485 -3.894 1.00 90.56 104 ARG A CA 1
ATOM 802 C C . ARG A 1 104 ? -10.595 2.206 -3.126 1.00 90.56 104 ARG A C 1
ATOM 804 O O . ARG A 1 104 ? -11.690 1.676 -3.272 1.00 90.56 104 ARG A O 1
ATOM 811 N N . GLY A 1 105 ? -9.676 1.695 -2.309 1.00 94.06 105 GLY A N 1
ATOM 812 C CA . GLY A 1 105 ? -9.849 0.400 -1.645 1.00 94.06 105 GLY A CA 1
ATOM 813 C C . GLY A 1 105 ? -10.824 0.390 -0.464 1.00 94.06 105 GLY A C 1
ATOM 814 O O . GLY A 1 105 ? -11.613 -0.547 -0.340 1.00 94.06 105 GLY A O 1
ATOM 815 N N . ILE A 1 106 ? -10.818 1.420 0.386 1.00 95.44 106 ILE A N 1
ATOM 816 C CA . ILE A 1 106 ? -11.646 1.467 1.605 1.00 95.44 106 ILE A CA 1
ATOM 817 C C . ILE A 1 106 ? -13.157 1.369 1.314 1.00 95.44 106 ILE A C 1
ATOM 819 O O . ILE A 1 106 ? -13.817 0.561 1.975 1.00 95.44 106 ILE A O 1
ATOM 823 N N . PRO A 1 107 ? -13.721 2.072 0.308 1.00 94.25 107 PRO A N 1
ATOM 824 C CA . PRO A 1 107 ? -15.125 1.907 -0.071 1.00 94.25 107 PRO A CA 1
ATOM 825 C C . PRO A 1 107 ? -15.512 0.463 -0.422 1.00 94.25 107 PRO A C 1
ATOM 827 O O . PRO A 1 107 ? -16.605 0.016 -0.079 1.00 94.25 107 PRO A O 1
ATOM 830 N N . TRP A 1 108 ? -14.616 -0.298 -1.057 1.00 93.56 108 TRP A N 1
ATOM 831 C CA . TRP A 1 108 ? -14.846 -1.715 -1.355 1.00 93.56 108 TRP A CA 1
ATOM 832 C C . TRP A 1 108 ? -14.730 -2.602 -0.112 1.00 93.56 108 TRP A C 1
ATOM 834 O O . TRP A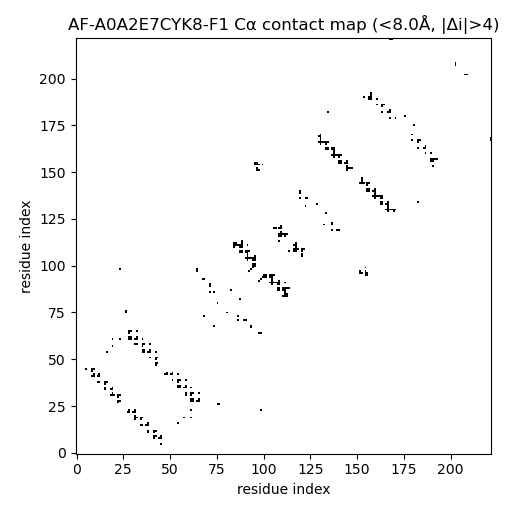 1 108 ? -15.494 -3.555 0.039 1.00 93.56 108 TRP A O 1
ATOM 844 N N . LEU A 1 109 ? -13.820 -2.277 0.812 1.00 95.12 109 LEU A N 1
ATOM 845 C CA . LEU A 1 109 ? -13.689 -2.996 2.082 1.00 95.12 109 LEU A CA 1
ATOM 846 C C . LEU A 1 109 ? -14.917 -2.829 2.987 1.00 95.12 109 LEU A C 1
ATOM 848 O O . LEU A 1 109 ? -15.282 -3.782 3.676 1.00 95.12 109 LEU A O 1
ATOM 852 N N . LEU A 1 110 ? -15.601 -1.680 2.938 1.00 94.69 110 LEU A N 1
ATOM 853 C CA . LEU A 1 110 ? -16.880 -1.470 3.635 1.00 94.69 110 LEU A CA 1
ATOM 854 C C . LEU A 1 110 ? -17.982 -2.431 3.170 1.00 94.69 110 LEU A C 1
ATOM 856 O O . LEU A 1 110 ? -18.828 -2.809 3.975 1.00 94.69 110 LEU A O 1
ATOM 860 N N . LYS A 1 111 ? -17.952 -2.830 1.893 1.00 92.50 111 LYS A N 1
ATOM 861 C CA . L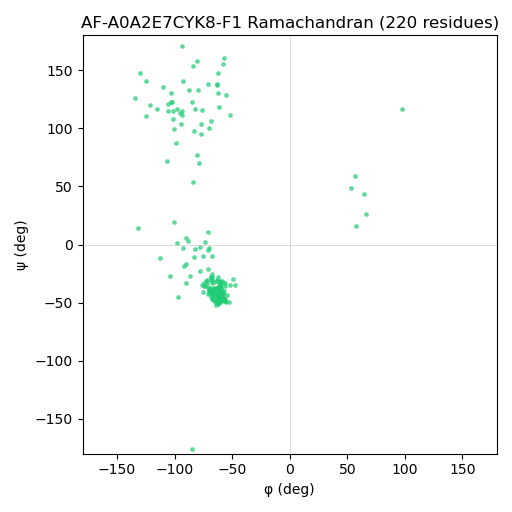YS A 1 111 ? -18.892 -3.777 1.269 1.00 92.50 111 LYS A CA 1
ATOM 862 C C . LYS A 1 111 ? -18.427 -5.237 1.371 1.00 92.50 111 LYS A C 1
ATOM 864 O O . LYS A 1 111 ? -19.006 -6.117 0.741 1.00 92.50 111 LYS A O 1
ATOM 869 N N . SER A 1 112 ? -17.328 -5.505 2.075 1.00 91.56 112 SER A N 1
ATOM 870 C CA . SER A 1 112 ? -16.779 -6.857 2.188 1.00 91.56 112 SER A CA 1
ATOM 871 C C . SER A 1 112 ? -17.516 -7.690 3.240 1.00 91.56 112 SER A C 1
ATOM 873 O O . SER A 1 112 ? -18.079 -7.157 4.187 1.00 91.56 112 SER A O 1
ATOM 875 N N . LYS A 1 113 ? -17.434 -9.018 3.128 1.00 90.88 113 LYS A N 1
ATOM 876 C CA . LYS A 1 113 ? -17.879 -9.949 4.184 1.00 90.88 113 LYS A CA 1
ATOM 877 C C . LYS A 1 113 ? -16.846 -10.173 5.299 1.00 90.88 113 LYS A C 1
ATOM 879 O O . LYS A 1 113 ? -17.076 -10.936 6.233 1.00 90.88 113 LYS A O 1
ATOM 884 N N . ASP A 1 114 ? -15.660 -9.585 5.161 1.00 92.19 114 ASP A N 1
ATOM 885 C CA . ASP A 1 114 ? -14.553 -9.744 6.102 1.00 92.19 114 ASP A CA 1
ATOM 886 C C . ASP A 1 114 ? -14.769 -8.771 7.266 1.00 92.19 114 ASP A C 1
ATOM 888 O O . ASP A 1 114 ? -14.492 -7.576 7.160 1.00 92.19 114 ASP A O 1
ATOM 892 N N . THR A 1 115 ? -15.323 -9.277 8.369 1.00 93.94 115 THR A N 1
ATOM 893 C CA . THR A 1 115 ? -15.782 -8.458 9.503 1.00 93.94 115 THR A CA 1
ATOM 894 C C . THR A 1 115 ? -14.678 -7.574 10.084 1.00 93.94 115 THR A C 1
ATOM 896 O O . THR A 1 115 ? -14.947 -6.445 10.501 1.00 93.94 115 THR A O 1
ATOM 899 N N . LEU A 1 116 ? -13.427 -8.044 10.064 1.00 94.19 116 LEU A N 1
ATOM 900 C CA . LEU A 1 116 ? -12.273 -7.273 10.513 1.00 94.19 116 LEU A CA 1
ATOM 901 C C . LEU A 1 116 ? -12.001 -6.089 9.580 1.00 94.19 116 LEU A C 1
ATOM 903 O O . LEU A 1 116 ? -11.833 -4.966 10.055 1.00 94.19 116 LEU A O 1
ATOM 907 N N . LEU A 1 117 ? -12.002 -6.312 8.265 1.00 95.12 117 LEU A N 1
ATOM 908 C CA . LEU A 1 117 ? -11.787 -5.243 7.286 1.00 95.12 117 LEU A CA 1
ATOM 909 C C . LEU A 1 117 ? -12.935 -4.248 7.240 1.00 95.12 117 LEU A C 1
ATOM 911 O O . LEU A 1 117 ? -12.673 -3.051 7.164 1.00 95.12 117 LEU A O 1
ATOM 915 N N . VAL A 1 118 ? -14.183 -4.711 7.348 1.00 96.56 118 VAL A N 1
ATOM 916 C CA . VAL A 1 118 ? -15.348 -3.825 7.468 1.00 96.56 118 VAL A CA 1
ATOM 917 C C . VAL A 1 118 ? -15.195 -2.924 8.686 1.00 96.56 118 VAL A C 1
ATOM 919 O O . VAL A 1 118 ? -15.404 -1.717 8.586 1.00 96.56 118 VAL A O 1
ATOM 922 N N . ARG A 1 119 ? -14.799 -3.482 9.838 1.00 96.44 119 ARG A N 1
ATOM 923 C CA . ARG A 1 119 ? -14.584 -2.701 11.061 1.00 96.44 119 ARG A CA 1
ATOM 924 C C . ARG A 1 119 ? -13.495 -1.646 10.871 1.00 96.44 119 ARG A C 1
ATOM 926 O O . ARG A 1 119 ? -13.734 -0.485 11.188 1.00 96.44 119 ARG A O 1
ATOM 933 N N . LEU A 1 120 ? -12.329 -2.029 10.343 1.00 96.94 120 LEU A N 1
ATOM 934 C CA . LEU A 1 120 ? -11.225 -1.092 10.100 1.00 96.94 120 LEU A CA 1
ATOM 935 C C . LEU A 1 120 ? -11.627 0.003 9.109 1.00 96.94 120 LEU A C 1
ATOM 937 O O . LEU A 1 120 ? -11.397 1.178 9.378 1.00 96.94 120 LEU A O 1
ATOM 941 N N . ALA A 1 121 ? -12.294 -0.361 8.015 1.00 96.69 121 ALA A N 1
ATOM 942 C CA . ALA A 1 121 ? -12.788 0.585 7.025 1.00 96.69 121 ALA A CA 1
ATOM 943 C C . ALA A 1 121 ? -13.806 1.569 7.629 1.00 96.69 121 ALA A C 1
ATOM 945 O O . ALA A 1 121 ? -13.673 2.772 7.425 1.00 96.69 121 ALA A O 1
ATOM 946 N N . LYS A 1 122 ? -14.759 1.095 8.448 1.00 96.44 122 LYS A N 1
ATOM 947 C CA . LYS A 1 122 ? -15.730 1.957 9.151 1.00 96.44 122 LYS A CA 1
ATOM 948 C C . LYS A 1 122 ? -15.050 2.943 10.098 1.00 96.44 122 LYS A C 1
ATOM 950 O O . LYS A 1 122 ? -15.400 4.121 10.106 1.00 96.44 122 LYS A O 1
ATOM 955 N N . MET A 1 123 ? -14.068 2.476 10.872 1.00 95.19 123 MET A N 1
ATOM 956 C CA . MET A 1 123 ? -13.271 3.340 11.749 1.00 95.19 123 MET A CA 1
ATOM 957 C C . MET A 1 123 ? -12.488 4.387 10.944 1.00 95.19 123 MET A C 1
ATOM 959 O O . MET A 1 123 ? -12.405 5.546 11.347 1.00 95.19 123 MET A O 1
ATOM 963 N N . GLU A 1 124 ? -11.943 4.014 9.782 1.00 94.50 124 GLU A N 1
ATOM 964 C CA . GLU A 1 124 ? -11.250 4.950 8.896 1.00 94.50 124 GLU A CA 1
ATOM 965 C C . GLU A 1 124 ? -12.180 5.986 8.259 1.00 94.50 124 GLU A C 1
ATOM 967 O O . GLU A 1 124 ? -11.725 7.089 7.963 1.00 94.50 124 GLU A O 1
ATOM 972 N N . THR A 1 125 ? -13.458 5.683 8.053 1.00 94.31 125 THR A N 1
ATOM 973 C CA . THR A 1 125 ? -14.421 6.626 7.461 1.00 94.31 125 THR A CA 1
ATOM 974 C C . THR A 1 125 ? -15.198 7.448 8.487 1.00 94.31 125 THR A C 1
ATOM 976 O O . THR A 1 125 ? -15.978 8.311 8.099 1.00 94.31 125 THR A O 1
ATOM 979 N N . ALA A 1 126 ? -15.002 7.212 9.787 1.00 93.44 126 ALA A N 1
ATOM 980 C CA . ALA A 1 126 ? -15.676 7.972 10.836 1.00 93.44 126 ALA A CA 1
ATOM 981 C C . ALA A 1 126 ? -15.277 9.463 10.815 1.00 93.44 126 ALA A C 1
ATOM 983 O O . ALA A 1 126 ? -14.101 9.799 10.664 1.00 93.44 126 ALA A O 1
ATOM 984 N N . THR A 1 127 ? -16.256 10.356 10.991 1.00 81.81 127 THR A N 1
ATOM 985 C CA . THR A 1 127 ? -16.069 11.817 10.900 1.00 81.81 127 THR A CA 1
ATOM 986 C C . THR A 1 127 ? -15.258 12.392 12.062 1.00 81.81 127 THR A C 1
ATOM 988 O O . THR A 1 127 ? -14.428 13.274 11.860 1.00 81.81 127 THR A O 1
ATOM 991 N N . LEU A 1 128 ? -15.473 11.890 13.281 1.00 76.62 128 LEU A N 1
ATOM 992 C CA . LEU A 1 128 ? -14.765 12.336 14.481 1.00 76.62 128 LEU A CA 1
ATOM 993 C C . LEU A 1 128 ? -13.693 11.312 14.847 1.00 76.62 128 LEU A C 1
ATOM 995 O O . LEU A 1 128 ? -13.999 10.140 15.062 1.00 76.62 128 LEU A O 1
ATOM 999 N N . LYS A 1 129 ? -12.436 11.754 14.922 1.00 85.19 129 LYS A N 1
ATOM 1000 C CA . LYS A 1 129 ? -11.303 10.903 15.301 1.00 85.19 129 LYS A CA 1
ATOM 1001 C C . LYS A 1 129 ? -10.422 11.616 16.309 1.00 85.19 129 LYS A C 1
ATOM 1003 O O . LYS A 1 129 ? -9.951 12.724 16.059 1.00 85.19 129 LYS A O 1
ATOM 1008 N N . THR A 1 130 ? -10.181 10.949 17.429 1.00 88.19 130 THR A N 1
ATOM 1009 C CA . THR A 1 130 ? -9.220 11.381 18.445 1.00 88.19 130 THR A CA 1
ATOM 1010 C C . THR A 1 130 ? -7.857 10.737 18.203 1.00 88.19 130 THR A C 1
ATOM 1012 O O . THR A 1 130 ? -7.718 9.823 17.384 1.00 88.19 130 THR A O 1
ATOM 1015 N N . ALA A 1 131 ? -6.839 11.179 18.937 1.00 88.44 131 ALA A N 1
ATOM 1016 C CA . ALA A 1 131 ? -5.518 10.570 18.875 1.00 88.44 131 ALA A CA 1
ATOM 1017 C C . ALA A 1 131 ? -5.544 9.074 19.259 1.00 88.44 131 ALA A C 1
ATOM 1019 O O . ALA A 1 131 ? -4.905 8.254 18.600 1.00 88.44 131 ALA A O 1
ATOM 1020 N N . GLU A 1 132 ? -6.376 8.697 20.231 1.00 88.56 132 GLU A N 1
ATOM 1021 C CA . GLU A 1 132 ? -6.627 7.309 20.632 1.00 88.56 132 GLU A CA 1
ATOM 1022 C C . GLU A 1 132 ? -7.286 6.518 19.500 1.00 88.56 132 GLU A C 1
ATOM 1024 O O . GLU A 1 132 ? -6.893 5.386 19.227 1.00 88.56 132 GLU A O 1
ATOM 1029 N N . THR A 1 133 ? -8.240 7.126 18.789 1.00 91.50 133 THR A N 1
ATOM 1030 C CA . THR A 1 133 ? -8.907 6.493 17.640 1.00 91.50 133 THR A CA 1
ATOM 1031 C C . THR A 1 133 ? -7.907 6.211 16.515 1.00 91.50 133 THR A C 1
ATOM 1033 O O . THR A 1 133 ? -7.904 5.128 15.926 1.00 91.50 133 THR A O 1
ATOM 1036 N N . TYR A 1 134 ? -7.002 7.154 16.234 1.00 93.50 134 TYR A N 1
ATOM 1037 C CA . TYR A 1 134 ? -5.922 6.947 15.269 1.00 93.50 134 TYR A CA 1
ATOM 1038 C C . TYR A 1 134 ? -4.930 5.871 15.728 1.00 93.50 134 TYR A C 1
ATOM 1040 O O . TYR A 1 134 ? -4.483 5.063 14.914 1.00 93.50 134 TYR A O 1
ATOM 1048 N N . ALA A 1 135 ? -4.604 5.810 17.021 1.00 93.38 135 ALA A N 1
ATOM 1049 C CA . ALA A 1 135 ? -3.746 4.758 17.558 1.00 93.38 135 ALA A CA 1
ATOM 1050 C C . ALA A 1 135 ? -4.401 3.374 17.417 1.00 93.38 135 ALA A C 1
ATOM 1052 O O . ALA A 1 135 ? -3.749 2.445 16.949 1.00 93.38 135 ALA A O 1
ATOM 1053 N N . GLN A 1 136 ? -5.699 3.256 17.713 1.00 94.25 136 GLN A N 1
ATOM 1054 C CA . GLN A 1 136 ? -6.465 2.021 17.526 1.00 94.25 136 GLN A CA 1
ATOM 1055 C C . GLN A 1 136 ? -6.549 1.594 16.054 1.00 94.25 136 GLN A C 1
ATOM 1057 O O . GLN A 1 136 ? -6.462 0.404 15.756 1.00 94.25 136 GLN A O 1
ATOM 1062 N N . LEU A 1 137 ? -6.676 2.543 15.119 1.00 96.25 137 LEU A N 1
ATOM 1063 C CA . LEU A 1 137 ? -6.554 2.260 13.685 1.00 96.25 137 LEU A CA 1
ATOM 1064 C C . LEU A 1 137 ? -5.167 1.701 13.349 1.00 96.25 137 LEU A C 1
ATOM 1066 O O . LEU A 1 137 ? -5.063 0.694 12.648 1.00 96.25 137 LEU A O 1
ATOM 1070 N N . GLY A 1 138 ? -4.109 2.318 13.879 1.00 96.31 138 GLY A N 1
ATOM 1071 C CA . GLY A 1 138 ? -2.742 1.818 13.753 1.00 96.31 138 GLY A CA 1
ATOM 1072 C C . GLY A 1 138 ? -2.593 0.386 14.274 1.00 96.31 138 GLY A C 1
ATOM 1073 O O . GLY A 1 138 ? -2.049 -0.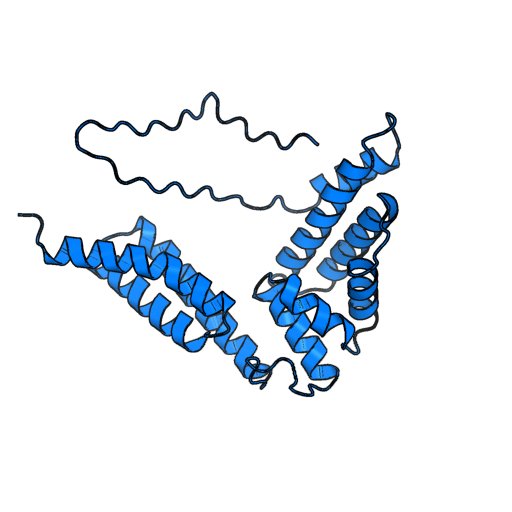466 13.573 1.00 96.31 138 GLY A O 1
ATOM 1074 N N . ASP A 1 139 ? -3.142 0.100 15.457 1.00 96.62 139 ASP A N 1
ATOM 1075 C CA . ASP A 1 139 ? -3.139 -1.231 16.075 1.00 96.62 139 ASP A CA 1
ATOM 1076 C C . ASP A 1 139 ? -3.880 -2.250 15.219 1.00 96.62 139 ASP A C 1
ATOM 1078 O O . ASP A 1 139 ? -3.374 -3.342 14.955 1.00 96.62 139 ASP A O 1
ATOM 1082 N N . GLY A 1 140 ? -5.058 -1.871 14.734 1.00 96.94 140 GLY A N 1
ATOM 1083 C CA . GLY A 1 140 ? -5.884 -2.699 13.875 1.00 96.94 140 GLY A CA 1
ATOM 1084 C C . GLY A 1 140 ? -5.173 -3.100 12.584 1.00 96.94 140 GLY A C 1
ATOM 1085 O O . GLY A 1 140 ? -5.143 -4.282 12.236 1.00 96.94 140 GLY A O 1
ATOM 1086 N N . TRP A 1 141 ? -4.540 -2.143 11.903 1.00 97.38 141 TRP A N 1
ATOM 1087 C CA . TRP A 1 141 ? -3.779 -2.425 10.686 1.00 97.38 141 TRP A CA 1
ATOM 1088 C C . TRP A 1 141 ? -2.482 -3.184 10.948 1.00 97.38 141 TRP A C 1
ATOM 1090 O O . TRP A 1 141 ? -2.142 -4.064 10.161 1.00 97.38 141 TRP A O 1
ATOM 1100 N N . ALA A 1 142 ? -1.785 -2.909 12.053 1.00 96.50 142 ALA A N 1
ATOM 1101 C CA . ALA A 1 142 ? -0.586 -3.653 12.435 1.00 96.50 142 ALA A CA 1
ATOM 1102 C C . ALA A 1 142 ? -0.919 -5.118 12.754 1.00 96.50 142 ALA A C 1
ATOM 1104 O O . ALA A 1 142 ? -0.212 -6.027 12.321 1.00 96.50 142 ALA A O 1
ATOM 1105 N N . ALA A 1 143 ? -2.020 -5.362 13.468 1.00 96.25 143 ALA A N 1
ATOM 1106 C CA . ALA A 1 143 ? -2.510 -6.705 13.750 1.00 96.25 143 ALA A CA 1
ATOM 1107 C C . ALA A 1 143 ? -2.940 -7.424 12.464 1.00 96.25 143 ALA A C 1
ATOM 1109 O O . ALA A 1 143 ? -2.542 -8.567 12.243 1.00 96.25 143 ALA A O 1
ATOM 1110 N N . TYR A 1 144 ? -3.684 -6.747 11.583 1.00 95.62 144 TYR A N 1
ATOM 1111 C CA . TYR A 1 144 ? -4.072 -7.310 10.290 1.00 95.62 144 TYR A CA 1
ATOM 1112 C C . TYR A 1 144 ? -2.852 -7.632 9.415 1.00 95.62 144 TYR A C 1
ATOM 1114 O O . TYR A 1 144 ? -2.796 -8.688 8.797 1.00 95.62 144 TYR A O 1
ATOM 1122 N N . ALA A 1 145 ? -1.815 -6.793 9.417 1.00 94.94 145 ALA A N 1
ATOM 1123 C CA . ALA A 1 145 ? -0.598 -7.042 8.646 1.00 94.94 145 ALA A CA 1
ATOM 1124 C C . ALA A 1 145 ? 0.101 -8.366 9.014 1.00 94.94 145 ALA A C 1
ATOM 1126 O O . ALA A 1 145 ? 0.700 -9.017 8.153 1.00 94.94 145 ALA A O 1
ATOM 1127 N N . ARG A 1 146 ? -0.007 -8.804 10.275 1.00 94.12 146 ARG A N 1
ATOM 1128 C CA . ARG A 1 146 ? 0.570 -10.073 10.748 1.00 94.12 146 ARG A CA 1
ATOM 1129 C C . ARG A 1 146 ? -0.121 -11.299 10.148 1.00 94.12 146 ARG A C 1
ATOM 1131 O O . ARG A 1 146 ? 0.544 -12.318 9.987 1.00 94.12 146 ARG A O 1
ATOM 1138 N N . SER A 1 147 ? -1.402 -11.202 9.779 1.00 92.69 147 SER A N 1
ATOM 1139 C CA . SER A 1 147 ? -2.129 -12.293 9.111 1.00 92.69 147 SER A CA 1
ATOM 1140 C C . SER A 1 147 ? -1.899 -12.333 7.597 1.00 92.69 147 SER A C 1
ATOM 1142 O O . SER A 1 147 ? -2.257 -13.310 6.940 1.00 92.69 147 SER A O 1
ATOM 1144 N N . LEU A 1 148 ? -1.283 -11.292 7.029 1.00 90.69 148 LEU A N 1
ATOM 1145 C CA . LEU A 1 148 ? -1.025 -11.198 5.600 1.00 90.69 148 LEU A CA 1
ATOM 1146 C C . LEU A 1 148 ? 0.254 -11.925 5.174 1.00 90.69 148 LEU A C 1
ATOM 1148 O O . LEU A 1 148 ? 1.244 -12.038 5.909 1.00 90.69 148 LEU A O 1
ATOM 1152 N N . SER A 1 149 ? 0.246 -12.338 3.905 1.00 88.44 149 SER A N 1
ATOM 1153 C CA . SER A 1 149 ? 1.443 -12.785 3.198 1.00 88.44 149 SER A CA 1
ATOM 1154 C C . SER A 1 149 ? 2.518 -11.692 3.187 1.00 88.44 149 SER A C 1
ATOM 1156 O O . SER A 1 149 ? 2.219 -10.497 3.238 1.00 88.44 149 SER A O 1
ATOM 1158 N N . ARG A 1 150 ? 3.790 -12.086 3.047 1.00 82.81 150 ARG A N 1
ATOM 1159 C CA . ARG A 1 150 ? 4.933 -11.154 3.047 1.00 82.81 150 ARG A CA 1
ATOM 1160 C C . ARG A 1 150 ? 4.779 -9.995 2.050 1.00 82.81 150 ARG A C 1
ATOM 1162 O O . ARG A 1 150 ? 5.216 -8.890 2.346 1.00 82.81 150 ARG A O 1
ATOM 1169 N N . LEU A 1 151 ? 4.161 -10.238 0.891 1.00 79.06 151 LEU A N 1
ATOM 1170 C CA . LEU A 1 151 ? 3.972 -9.222 -0.151 1.00 79.06 151 LEU A CA 1
ATOM 1171 C C . LEU A 1 151 ? 2.883 -8.200 0.204 1.00 79.06 151 LEU A C 1
ATOM 1173 O O . LEU A 1 151 ? 3.005 -7.034 -0.152 1.00 79.06 151 LEU A O 1
ATOM 1177 N N . GLN A 1 152 ? 1.840 -8.627 0.915 1.00 85.31 152 GLN A N 1
ATOM 1178 C CA . GLN A 1 152 ? 0.704 -7.777 1.292 1.00 85.31 152 GLN A CA 1
ATOM 1179 C C . GLN A 1 152 ? 0.899 -7.104 2.657 1.00 85.31 152 GLN A C 1
ATOM 1181 O O . GLN A 1 152 ? 0.244 -6.107 2.959 1.00 85.31 152 GLN A O 1
ATOM 1186 N N . ARG A 1 153 ? 1.823 -7.629 3.469 1.00 91.69 153 ARG A N 1
ATOM 1187 C CA . ARG A 1 153 ? 2.156 -7.121 4.800 1.00 91.69 153 ARG A CA 1
ATOM 1188 C C . ARG A 1 153 ? 2.673 -5.684 4.774 1.00 91.69 153 ARG A C 1
ATOM 1190 O O . ARG A 1 153 ? 2.162 -4.856 5.518 1.00 91.69 153 ARG A O 1
ATOM 1197 N N . ALA A 1 154 ? 3.629 -5.376 3.897 1.00 91.12 154 ALA A N 1
ATOM 1198 C CA . ALA A 1 154 ? 4.265 -4.057 3.860 1.00 91.12 154 ALA A CA 1
ATOM 1199 C C . ALA A 1 154 ? 3.266 -2.891 3.653 1.00 91.12 154 ALA A C 1
ATOM 1201 O O . ALA A 1 154 ? 3.323 -1.934 4.422 1.00 91.12 154 ALA A O 1
ATOM 1202 N N . PRO A 1 155 ? 2.311 -2.943 2.702 1.00 91.81 155 PRO A N 1
ATOM 1203 C CA . PRO A 1 155 ? 1.264 -1.923 2.599 1.00 91.81 155 PRO A CA 1
ATOM 1204 C C . PRO A 1 155 ? 0.422 -1.770 3.875 1.00 91.81 155 PRO A C 1
ATOM 1206 O O . PRO A 1 155 ? 0.137 -0.648 4.291 1.00 91.81 155 PRO A O 1
ATOM 1209 N N . ALA A 1 156 ? 0.042 -2.874 4.526 1.00 94.31 156 ALA A N 1
ATOM 1210 C CA . ALA A 1 156 ? -0.730 -2.827 5.768 1.00 94.31 156 ALA A CA 1
ATOM 1211 C C . ALA A 1 156 ? 0.080 -2.225 6.934 1.00 94.31 156 ALA A C 1
ATOM 1213 O O . ALA A 1 156 ? -0.437 -1.391 7.675 1.00 94.31 156 ALA A O 1
ATOM 1214 N N . GLU A 1 157 ? 1.367 -2.563 7.052 1.00 94.31 157 GLU A N 1
ATOM 1215 C CA . GLU A 1 157 ? 2.298 -1.945 8.009 1.00 94.31 157 GLU A CA 1
ATOM 1216 C C . GLU A 1 157 ? 2.488 -0.448 7.735 1.00 94.31 157 GLU A C 1
ATOM 1218 O O . GLU A 1 157 ? 2.491 0.363 8.660 1.00 94.31 157 GLU A O 1
ATOM 1223 N N . GLN A 1 158 ? 2.582 -0.049 6.463 1.00 92.88 158 GLN A N 1
ATOM 1224 C CA . GLN A 1 158 ? 2.645 1.361 6.076 1.00 92.88 158 GLN A CA 1
ATOM 1225 C C . GLN A 1 158 ? 1.363 2.110 6.453 1.00 92.88 158 GLN A C 1
ATOM 1227 O O . GLN A 1 158 ? 1.438 3.254 6.909 1.00 92.88 158 GLN A O 1
ATOM 1232 N N . ARG A 1 159 ? 0.190 1.478 6.327 1.00 95.12 159 ARG A N 1
ATOM 1233 C CA . ARG A 1 159 ? -1.075 2.066 6.788 1.00 95.12 159 ARG A CA 1
ATOM 1234 C C . ARG A 1 159 ? -1.145 2.173 8.301 1.00 95.12 159 ARG A C 1
ATOM 1236 O O . ARG A 1 159 ? -1.547 3.217 8.806 1.00 95.12 159 ARG A O 1
ATOM 1243 N N . ALA A 1 160 ? -0.690 1.151 9.020 1.00 96.06 160 ALA A N 1
ATOM 1244 C CA . ALA A 1 160 ? -0.563 1.210 10.470 1.00 96.06 160 ALA A CA 1
ATOM 1245 C C . ALA A 1 160 ? 0.318 2.394 10.894 1.00 96.06 160 ALA A C 1
ATOM 1247 O O . ALA A 1 160 ? -0.091 3.238 11.692 1.00 96.06 160 ALA A O 1
ATOM 1248 N N . ARG A 1 161 ? 1.492 2.526 10.264 1.00 94.69 161 ARG A N 1
ATOM 12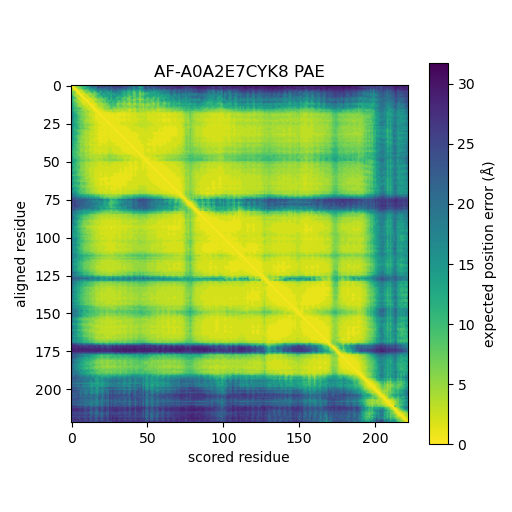49 C CA . ARG A 1 161 ? 2.419 3.640 10.482 1.00 94.69 161 ARG A CA 1
ATOM 1250 C C . ARG A 1 161 ? 1.783 4.993 10.173 1.00 94.69 161 ARG A C 1
ATOM 1252 O O . ARG A 1 161 ? 2.010 5.951 10.913 1.00 94.69 161 ARG A O 1
ATOM 1259 N N . HIS A 1 162 ? 1.020 5.096 9.085 1.00 93.81 162 HIS A N 1
ATOM 1260 C CA . HIS A 1 162 ? 0.303 6.317 8.719 1.00 93.81 162 HIS A CA 1
ATOM 1261 C C . HIS A 1 162 ? -0.605 6.775 9.865 1.00 93.81 162 HIS A C 1
ATOM 1263 O O . HIS A 1 162 ? -0.501 7.923 10.299 1.00 93.81 162 HIS A O 1
ATOM 1269 N N . TRP A 1 163 ? -1.407 5.867 10.419 1.00 95.12 163 TRP A N 1
ATOM 1270 C CA . TRP A 1 163 ? -2.310 6.201 11.515 1.00 95.12 163 TRP A CA 1
ATOM 1271 C C . TRP A 1 163 ? -1.596 6.495 12.826 1.00 95.12 163 TRP A C 1
ATOM 1273 O O . TRP A 1 163 ? -1.923 7.491 13.465 1.00 95.12 163 TRP A O 1
ATOM 1283 N N . TYR A 1 164 ? -0.554 5.742 13.183 1.00 94.50 164 TYR A N 1
ATOM 1284 C CA . TYR A 1 164 ? 0.280 6.092 14.335 1.00 94.50 164 TYR A CA 1
ATOM 1285 C C . TYR A 1 164 ? 0.953 7.456 14.187 1.00 94.50 164 TYR A C 1
ATOM 1287 O O . TYR A 1 164 ? 1.062 8.192 15.162 1.00 94.50 164 TYR A O 1
ATOM 1295 N N . THR A 1 165 ? 1.366 7.834 12.975 1.00 91.88 165 THR A N 1
ATOM 1296 C CA . THR A 1 165 ? 1.943 9.162 12.721 1.00 91.88 165 THR A CA 1
ATOM 1297 C C . THR A 1 165 ? 0.913 10.259 12.987 1.00 91.88 165 THR A C 1
ATOM 1299 O O . THR A 1 165 ? 1.249 11.283 13.578 1.00 91.88 165 THR A O 1
ATOM 1302 N N . ILE A 1 166 ? -0.338 10.058 12.561 1.00 91.56 166 ILE A N 1
ATOM 1303 C CA . ILE A 1 166 ? -1.421 11.010 12.826 1.00 91.56 166 ILE A CA 1
ATOM 1304 C C . ILE A 1 166 ? -1.725 11.045 14.328 1.00 91.56 166 ILE A C 1
ATOM 1306 O O . ILE A 1 166 ? -1.714 12.126 14.904 1.00 91.56 166 ILE A O 1
ATOM 1310 N N . ALA A 1 167 ? -1.875 9.887 14.979 1.00 91.06 167 ALA A N 1
ATOM 1311 C CA . ALA A 1 167 ? -2.096 9.777 16.423 1.00 91.06 167 ALA A CA 1
ATOM 1312 C C . ALA A 1 167 ? -1.033 10.533 17.232 1.00 91.06 167 ALA A C 1
ATOM 1314 O O . ALA A 1 167 ? -1.354 11.351 18.093 1.00 91.06 167 ALA A O 1
ATOM 1315 N N . TYR A 1 168 ? 0.242 10.306 16.904 1.00 89.19 168 TYR A N 1
ATOM 1316 C CA . TYR A 1 168 ? 1.376 10.954 17.553 1.00 89.19 168 TYR A CA 1
ATOM 1317 C C . TYR A 1 168 ? 1.300 12.483 17.443 1.00 89.19 168 TYR A C 1
ATOM 1319 O O . TYR A 1 168 ? 1.541 13.193 18.419 1.00 89.19 168 TYR A O 1
ATOM 1327 N N . ARG A 1 169 ? 0.929 12.994 16.262 1.00 86.75 169 ARG A N 1
ATOM 1328 C CA . ARG A 1 169 ? 0.803 14.432 15.993 1.00 86.75 169 ARG A CA 1
ATOM 1329 C C . ARG A 1 169 ? -0.431 15.049 16.636 1.00 86.75 169 ARG A C 1
ATOM 1331 O O . ARG A 1 169 ? -0.360 16.187 17.072 1.00 86.75 169 ARG A O 1
ATOM 1338 N N . THR A 1 170 ? -1.547 14.332 16.703 1.00 85.88 170 THR A N 1
ATOM 1339 C CA . THR A 1 170 ? -2.772 14.830 17.342 1.00 85.88 170 THR A CA 1
ATOM 1340 C C . THR A 1 170 ? -2.600 14.951 18.861 1.00 85.88 170 THR A C 1
ATOM 1342 O O . THR A 1 170 ? -3.166 15.854 19.462 1.00 85.88 170 THR A O 1
ATOM 1345 N N . HIS A 1 171 ? -1.732 14.142 19.479 1.00 77.50 171 HIS A N 1
ATOM 1346 C CA . HIS A 1 171 ? -1.368 14.247 20.900 1.00 77.50 171 HIS A CA 1
ATOM 1347 C C . HIS A 1 171 ? -0.486 15.470 21.271 1.00 77.50 171 HIS A C 1
ATOM 1349 O O . HIS A 1 171 ? 0.046 15.515 22.379 1.00 77.50 171 HIS A O 1
ATOM 1355 N N . ARG A 1 172 ? -0.276 16.466 20.390 1.00 62.69 172 ARG A N 1
ATOM 1356 C CA . ARG A 1 172 ? 0.696 17.565 20.618 1.00 62.69 172 ARG A CA 1
ATOM 1357 C C . ARG A 1 172 ? 0.315 18.596 21.690 1.00 62.69 172 ARG A C 1
ATOM 1359 O O . ARG A 1 172 ? 1.152 19.439 22.000 1.00 62.69 172 ARG A O 1
ATOM 1366 N N . SER A 1 173 ? -0.872 18.535 22.285 1.00 54.44 173 SER A N 1
ATOM 1367 C CA . SER A 1 173 ? -1.250 19.390 23.417 1.00 54.44 173 SER A CA 1
ATOM 1368 C C . SER A 1 173 ? -1.138 18.618 24.737 1.00 54.44 173 SER A C 1
ATOM 1370 O O . SER A 1 173 ? -1.981 17.774 25.026 1.00 54.44 173 SER A O 1
ATOM 1372 N N . ASN A 1 174 ? -0.122 18.970 25.530 1.00 48.94 174 ASN A N 1
ATOM 1373 C CA . ASN A 1 174 ? 0.205 18.531 26.899 1.00 48.94 174 ASN A CA 1
ATOM 1374 C C . ASN A 1 174 ? 1.250 17.403 26.998 1.00 48.94 174 ASN A C 1
ATOM 1376 O O . ASN A 1 174 ? 1.092 16.293 26.494 1.00 48.94 174 ASN A O 1
ATOM 1380 N N . GLY A 1 175 ? 2.381 17.751 27.619 1.00 49.00 175 GLY A N 1
ATOM 1381 C CA . GLY A 1 175 ? 3.601 16.953 27.674 1.00 49.00 175 GLY A CA 1
ATOM 1382 C C . GLY A 1 175 ? 3.439 15.608 28.383 1.00 49.00 175 GLY A C 1
ATOM 1383 O O . GLY A 1 175 ? 2.690 15.475 29.342 1.00 49.00 175 GLY A O 1
ATOM 1384 N N . SER A 1 176 ? 4.204 14.619 27.912 1.00 56.19 176 SER A N 1
ATOM 1385 C CA . SER A 1 176 ? 4.438 13.334 28.584 1.00 56.19 176 SER A CA 1
ATOM 1386 C C . SER A 1 176 ? 3.189 12.499 28.923 1.00 56.19 176 SER A C 1
ATOM 1388 O O . SER A 1 176 ? 2.991 12.103 30.071 1.00 56.19 176 SER A O 1
ATOM 1390 N N . SER A 1 177 ? 2.386 12.120 27.924 1.00 70.62 177 SER A N 1
ATOM 1391 C CA . SER A 1 177 ? 1.473 10.981 28.092 1.00 70.62 177 SER A CA 1
ATOM 1392 C C . SER A 1 177 ? 2.189 9.668 27.737 1.00 70.62 177 SER A C 1
ATOM 1394 O O . SER A 1 177 ? 2.835 9.555 26.690 1.00 70.62 177 SER A O 1
ATOM 1396 N N . LEU A 1 178 ? 2.061 8.643 28.590 1.00 80.25 178 LEU A N 1
ATOM 1397 C CA . LEU A 1 178 ? 2.512 7.261 28.330 1.00 80.25 178 LEU A CA 1
ATOM 1398 C C . LEU A 1 178 ? 2.028 6.742 26.958 1.00 80.25 178 LEU A C 1
ATOM 1400 O O . LEU A 1 178 ? 2.707 5.961 26.288 1.00 80.25 178 LEU A O 1
ATOM 1404 N N . VAL A 1 179 ? 0.876 7.241 26.505 1.00 80.38 179 VAL A N 1
ATOM 1405 C CA . VAL A 1 179 ? 0.297 6.970 25.186 1.00 80.38 179 VAL A CA 1
ATOM 1406 C C . VAL A 1 179 ? 1.230 7.420 24.056 1.00 80.38 179 VAL A C 1
ATOM 1408 O O . VAL A 1 179 ? 1.506 6.639 23.148 1.00 80.38 179 VAL A O 1
ATOM 1411 N N . ARG A 1 180 ? 1.800 8.630 24.124 1.00 83.06 180 ARG A N 1
ATOM 1412 C CA . ARG A 1 180 ? 2.724 9.139 23.097 1.00 83.06 180 ARG A CA 1
ATOM 1413 C C . ARG A 1 180 ? 4.021 8.328 23.031 1.00 83.06 180 ARG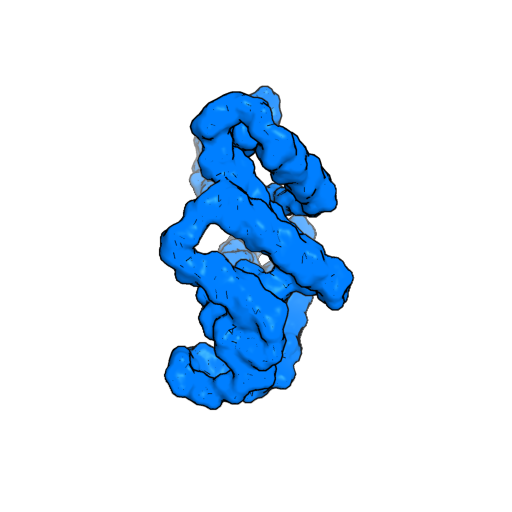 A C 1
ATOM 1415 O O . ARG A 1 180 ? 4.486 8.035 21.932 1.00 83.06 180 ARG A O 1
ATOM 1422 N N . GLN A 1 181 ? 4.574 7.927 24.180 1.00 87.38 181 GLN A N 1
ATOM 1423 C CA . GLN A 1 181 ? 5.745 7.037 24.226 1.00 87.38 181 GLN A CA 1
ATOM 1424 C C . GLN A 1 181 ? 5.426 5.660 23.628 1.00 87.38 181 GLN A C 1
ATOM 1426 O O . GLN A 1 181 ? 6.216 5.108 22.865 1.00 87.38 181 GLN A O 1
ATOM 1431 N N . THR A 1 182 ? 4.235 5.131 23.913 1.00 89.56 182 THR A N 1
ATOM 1432 C CA . THR A 1 182 ? 3.770 3.857 23.349 1.00 89.56 182 THR A CA 1
ATOM 1433 C C . THR A 1 182 ? 3.624 3.938 21.827 1.00 89.56 182 THR A C 1
ATOM 1435 O O . THR A 1 182 ? 4.063 3.034 21.119 1.00 89.56 182 THR A O 1
ATOM 1438 N N . ILE A 1 183 ? 3.056 5.029 21.301 1.00 90.31 183 ILE A N 1
ATOM 1439 C CA . ILE A 1 183 ? 2.941 5.256 19.852 1.00 90.31 183 ILE A CA 1
ATOM 1440 C C . ILE A 1 183 ? 4.327 5.414 19.207 1.00 90.31 183 ILE A C 1
ATOM 1442 O O . ILE A 1 183 ? 4.547 4.865 18.130 1.00 90.31 183 ILE A O 1
ATOM 1446 N N . ALA A 1 184 ? 5.266 6.117 19.854 1.00 89.50 184 ALA A N 1
ATOM 1447 C CA . ALA A 1 184 ? 6.642 6.247 19.365 1.00 89.50 184 ALA A CA 1
ATOM 1448 C C . ALA A 1 184 ? 7.309 4.879 19.178 1.00 89.50 184 ALA A C 1
ATOM 1450 O O . ALA A 1 184 ? 7.803 4.589 18.094 1.00 89.50 184 ALA A O 1
ATOM 1451 N N . ARG A 1 185 ? 7.224 4.005 20.187 1.00 90.88 185 ARG A N 1
ATOM 1452 C CA . ARG A 1 185 ? 7.780 2.648 20.112 1.00 90.88 185 ARG A CA 1
ATOM 1453 C C . ARG A 1 185 ? 7.153 1.831 18.980 1.00 90.88 185 ARG A C 1
ATOM 1455 O O . ARG A 1 185 ? 7.857 1.228 18.182 1.00 90.88 185 ARG A O 1
ATOM 1462 N N . LYS A 1 186 ? 5.827 1.897 18.825 1.00 93.31 186 LYS A N 1
ATOM 1463 C CA . LYS A 1 186 ? 5.122 1.241 17.706 1.00 93.31 186 LYS A CA 1
ATOM 1464 C C . LYS A 1 186 ? 5.569 1.765 16.335 1.00 93.31 186 LYS A C 1
ATOM 1466 O O . LYS A 1 186 ? 5.554 1.021 15.358 1.00 93.31 186 LYS A O 1
ATOM 1471 N N . LEU A 1 187 ? 5.943 3.042 16.234 1.00 91.12 187 LEU A N 1
ATOM 1472 C CA . LEU A 1 187 ? 6.528 3.608 15.017 1.00 91.12 187 LEU A CA 1
ATOM 1473 C C . LEU A 1 187 ? 7.963 3.122 14.786 1.00 91.12 187 LEU A C 1
ATOM 1475 O O . LEU A 1 187 ? 8.363 3.021 13.632 1.00 91.12 187 LEU A O 1
ATOM 1479 N N . GLU A 1 188 ? 8.743 2.840 15.821 1.00 89.94 188 GLU A N 1
ATOM 1480 C CA . GLU A 1 188 ? 10.091 2.273 15.676 1.00 89.94 188 GLU A CA 1
ATOM 1481 C C . GLU A 1 188 ? 10.039 0.820 15.182 1.00 89.94 188 GLU A C 1
ATOM 1483 O O . GLU A 1 188 ? 10.812 0.449 14.302 1.00 89.94 188 GLU A O 1
ATOM 1488 N N . ASP A 1 189 ? 9.063 0.040 15.656 1.00 90.44 189 ASP A N 1
ATOM 1489 C CA . ASP A 1 189 ? 8.887 -1.371 15.281 1.00 90.44 189 ASP A CA 1
ATOM 1490 C C . ASP A 1 189 ? 8.391 -1.579 13.837 1.00 90.44 189 ASP A C 1
ATOM 1492 O O . ASP A 1 189 ? 8.523 -2.668 13.272 1.00 90.44 189 ASP A O 1
ATOM 1496 N N . LEU A 1 190 ? 7.780 -0.560 13.224 1.00 89.50 190 LEU A N 1
ATOM 1497 C CA . LEU A 1 190 ? 7.254 -0.642 11.861 1.00 89.50 190 LEU A CA 1
ATOM 1498 C C . LEU A 1 190 ? 8.280 -0.156 10.833 1.00 89.50 190 LEU A C 1
ATOM 1500 O O . LEU A 1 190 ? 8.888 0.899 11.037 1.00 89.50 190 LEU A O 1
ATOM 1504 N N . PRO A 1 191 ? 8.393 -0.820 9.664 1.00 83.81 191 PRO A N 1
ATOM 1505 C CA . PRO A 1 191 ? 9.340 -0.416 8.636 1.00 83.81 191 PRO A CA 1
ATOM 1506 C C . PRO A 1 191 ? 9.127 1.048 8.246 1.00 83.81 191 PRO A C 1
ATOM 1508 O O . PRO A 1 191 ? 8.014 1.492 7.933 1.00 83.81 191 PRO A O 1
ATOM 1511 N N . ALA A 1 192 ? 10.214 1.818 8.276 1.00 76.50 192 ALA A N 1
ATOM 1512 C CA . ALA A 1 192 ? 10.196 3.182 7.783 1.00 76.50 192 ALA A CA 1
ATOM 1513 C C . ALA A 1 192 ? 9.886 3.168 6.274 1.00 76.50 192 ALA A C 1
ATOM 1515 O O . ALA A 1 192 ? 10.409 2.319 5.545 1.00 76.50 192 ALA A O 1
ATOM 1516 N N . PRO A 1 193 ? 9.037 4.083 5.776 1.00 68.69 193 PRO A N 1
ATOM 1517 C CA . PRO A 1 193 ? 8.790 4.176 4.350 1.00 68.69 193 PRO A CA 1
ATOM 1518 C C . PRO A 1 193 ? 10.102 4.527 3.650 1.00 68.69 193 PRO A C 1
ATOM 1520 O O . PRO A 1 193 ? 10.786 5.474 4.038 1.00 68.69 193 PRO A O 1
ATOM 1523 N N . THR A 1 194 ? 10.446 3.782 2.603 1.00 65.19 194 THR A N 1
ATOM 1524 C CA . THR A 1 194 ? 11.528 4.175 1.703 1.00 65.19 194 THR A CA 1
ATOM 1525 C C . THR A 1 194 ? 11.073 5.417 0.944 1.00 65.19 194 THR A C 1
ATOM 1527 O O . THR A 1 194 ? 10.210 5.334 0.072 1.00 65.19 194 THR A O 1
ATOM 1530 N N . ALA A 1 195 ? 11.612 6.581 1.298 1.00 58.44 195 ALA A N 1
ATOM 1531 C CA . ALA A 1 195 ? 11.405 7.799 0.532 1.00 58.44 195 ALA A CA 1
ATOM 1532 C C . ALA A 1 195 ? 12.438 7.853 -0.600 1.00 58.44 195 ALA A C 1
ATOM 1534 O O . ALA A 1 195 ? 13.641 7.817 -0.350 1.00 58.44 195 ALA A O 1
ATOM 1535 N N . ALA A 1 196 ? 11.966 7.939 -1.842 1.00 55.41 196 ALA A N 1
ATOM 1536 C CA . ALA A 1 196 ? 12.792 8.294 -2.987 1.00 55.41 196 ALA A CA 1
ATOM 1537 C C . ALA A 1 196 ? 12.440 9.727 -3.394 1.00 55.41 196 ALA A C 1
ATOM 1539 O O . ALA A 1 196 ? 11.282 10.022 -3.689 1.00 55.41 196 ALA A O 1
ATOM 1540 N N . ILE A 1 197 ? 13.428 10.620 -3.382 1.00 58.81 197 ILE A N 1
ATOM 1541 C CA . ILE A 1 197 ? 13.278 11.981 -3.895 1.00 58.81 197 ILE A CA 1
ATOM 1542 C C . ILE A 1 197 ? 13.735 11.954 -5.350 1.00 58.81 197 ILE A C 1
ATOM 1544 O O . ILE A 1 197 ? 14.903 11.693 -5.636 1.00 58.81 197 ILE A O 1
ATOM 1548 N N . TYR A 1 198 ? 12.807 12.211 -6.268 1.00 54.03 198 TYR A N 1
ATOM 1549 C CA . TYR A 1 198 ? 13.115 12.391 -7.682 1.00 54.03 198 TYR A CA 1
ATOM 1550 C C . TYR A 1 198 ? 13.106 13.883 -7.985 1.00 54.03 198 TYR A C 1
ATOM 1552 O O . TYR A 1 198 ? 12.059 14.521 -7.901 1.00 54.03 198 TYR A O 1
ATOM 1560 N N . VAL A 1 199 ? 14.263 14.437 -8.342 1.00 65.81 199 VAL A N 1
ATOM 1561 C CA . VAL A 1 199 ? 14.358 15.819 -8.822 1.00 65.81 199 VAL A CA 1
ATOM 1562 C C . VAL A 1 199 ? 14.513 15.807 -10.337 1.00 65.81 199 VAL A C 1
ATOM 1564 O O . VAL A 1 199 ? 15.352 15.081 -10.872 1.00 65.81 199 VAL A O 1
ATOM 1567 N N . ARG A 1 200 ? 13.693 16.599 -11.034 1.00 53.41 200 ARG A N 1
ATOM 1568 C CA . ARG A 1 200 ? 13.773 16.804 -12.483 1.00 53.41 200 ARG A CA 1
ATOM 1569 C C . ARG A 1 200 ? 13.978 18.290 -12.757 1.00 53.41 200 ARG A C 1
ATOM 1571 O O . ARG A 1 200 ? 13.113 19.087 -12.418 1.00 53.41 200 ARG A O 1
ATOM 1578 N N . GLY A 1 201 ? 15.086 18.626 -13.408 1.00 60.34 201 GLY A N 1
ATOM 1579 C CA . GLY A 1 201 ? 15.364 19.957 -13.944 1.00 60.34 201 GLY A CA 1
ATOM 1580 C C . GLY A 1 201 ? 15.803 19.856 -15.403 1.00 60.34 201 GLY A C 1
ATOM 1581 O O . GLY A 1 201 ? 16.402 18.854 -15.801 1.00 60.34 201 GLY A O 1
ATOM 1582 N N . VAL A 1 202 ? 15.465 20.863 -16.205 1.00 52.91 202 VAL A N 1
ATOM 1583 C CA . VAL A 1 202 ? 16.135 21.136 -17.482 1.00 52.91 202 VAL A CA 1
ATOM 1584 C C . VAL A 1 202 ? 17.135 22.236 -17.160 1.00 52.91 202 VAL A C 1
ATOM 1586 O O . VAL A 1 202 ? 16.713 23.284 -16.692 1.00 52.91 202 VAL A O 1
ATOM 1589 N N . MET A 1 203 ? 18.421 21.946 -17.316 1.00 58.88 203 MET A N 1
ATOM 1590 C CA . MET A 1 203 ? 19.519 22.874 -17.046 1.00 58.88 203 MET A CA 1
ATOM 1591 C C . MET A 1 203 ? 20.155 23.272 -18.375 1.00 58.88 203 MET A C 1
ATOM 1593 O O . MET A 1 203 ? 20.350 22.392 -19.226 1.00 58.88 203 MET A O 1
ATOM 1597 N N . ASP A 1 204 ? 20.444 24.554 -18.559 1.00 68.19 204 ASP A N 1
ATOM 1598 C CA . ASP A 1 204 ? 21.290 25.045 -19.645 1.00 68.19 204 ASP A CA 1
ATOM 1599 C C . ASP A 1 204 ? 22.787 24.984 -19.278 1.00 68.19 204 ASP A C 1
ATOM 1601 O O . ASP A 1 204 ? 23.184 24.426 -18.254 1.00 68.19 204 ASP A O 1
ATOM 1605 N N . ASP A 1 205 ? 23.642 25.479 -20.167 1.00 48.34 205 ASP A N 1
ATOM 1606 C CA . ASP A 1 205 ? 25.101 25.480 -20.058 1.00 48.34 205 ASP A CA 1
ATOM 1607 C C . ASP A 1 205 ? 25.662 26.426 -18.977 1.00 48.34 205 ASP A C 1
ATOM 1609 O O . ASP A 1 205 ? 26.867 26.404 -18.714 1.00 48.34 205 ASP A O 1
ATOM 1613 N N . THR A 1 206 ? 24.802 27.186 -18.295 1.00 47.09 206 THR A N 1
ATOM 1614 C CA . THR A 1 206 ? 25.162 28.054 -17.163 1.00 47.09 206 THR A CA 1
ATOM 1615 C C . THR A 1 206 ? 24.577 27.596 -15.825 1.00 47.09 206 THR A C 1
ATOM 1617 O O . THR A 1 206 ? 25.017 28.050 -14.765 1.00 47.09 206 THR A O 1
ATOM 1620 N N . ASP A 1 207 ? 23.643 26.646 -15.847 1.00 54.19 207 ASP A N 1
ATOM 1621 C CA . ASP A 1 207 ? 22.941 26.178 -14.660 1.00 54.19 207 ASP A CA 1
ATOM 1622 C C . ASP A 1 207 ? 23.762 25.186 -13.821 1.00 54.19 207 ASP A C 1
ATOM 1624 O O . ASP A 1 207 ? 24.289 24.176 -14.295 1.00 54.19 207 ASP A O 1
ATOM 1628 N N . THR A 1 208 ? 23.797 25.426 -12.509 1.00 49.12 208 THR A N 1
ATOM 1629 C CA . THR A 1 208 ? 24.331 24.483 -11.518 1.00 49.12 208 THR A CA 1
ATOM 1630 C C . THR A 1 208 ? 23.223 24.010 -10.586 1.00 49.12 208 THR A C 1
ATOM 1632 O O . THR A 1 208 ? 22.657 24.780 -9.815 1.00 49.12 208 THR A O 1
ATOM 1635 N N . PHE A 1 209 ? 22.927 22.709 -10.620 1.00 55.09 209 PHE A N 1
ATOM 1636 C CA . PHE A 1 209 ? 22.041 22.065 -9.654 1.00 55.09 209 PHE A CA 1
ATOM 1637 C C . PHE A 1 209 ? 22.866 21.340 -8.595 1.00 55.09 209 PHE A C 1
ATOM 1639 O O . PHE A 1 209 ? 23.342 20.220 -8.799 1.00 55.09 209 PHE A O 1
ATOM 1646 N N . THR A 1 210 ? 23.025 21.992 -7.449 1.00 49.75 210 THR A N 1
ATOM 1647 C CA . THR A 1 210 ? 23.806 21.465 -6.331 1.00 49.75 210 THR A CA 1
ATOM 1648 C C . THR A 1 210 ? 22.872 20.992 -5.223 1.00 49.75 210 THR A C 1
ATOM 1650 O O . THR A 1 210 ? 22.172 21.791 -4.604 1.00 49.75 210 THR A O 1
ATOM 1653 N N . ILE A 1 211 ? 22.870 19.682 -4.952 1.00 56.16 211 ILE A N 1
ATOM 1654 C CA . ILE A 1 211 ? 22.257 19.113 -3.745 1.00 56.16 211 ILE A CA 1
ATOM 1655 C C . ILE A 1 211 ? 23.351 18.987 -2.687 1.00 56.16 211 ILE A C 1
ATOM 1657 O O . ILE A 1 211 ? 24.249 18.157 -2.803 1.00 56.16 211 ILE A O 1
ATOM 1661 N N . TYR A 1 212 ? 23.244 19.792 -1.639 1.00 48.22 212 TYR A N 1
ATOM 1662 C CA . TYR A 1 212 ? 24.104 19.723 -0.464 1.00 48.22 212 TYR A CA 1
ATOM 1663 C C . TYR A 1 212 ? 23.594 18.637 0.497 1.00 48.22 212 TYR A C 1
ATOM 1665 O O . TYR A 1 212 ? 22.478 18.729 1.010 1.00 48.22 212 TYR A O 1
ATOM 1673 N N . SER A 1 213 ? 24.388 17.585 0.734 1.00 50.16 213 SER A N 1
ATOM 1674 C CA . SER A 1 213 ? 24.051 16.519 1.695 1.00 50.16 213 SER A CA 1
ATOM 1675 C C . SER A 1 213 ? 24.296 16.928 3.148 1.00 50.16 213 SER A C 1
ATOM 1677 O O . SER A 1 213 ? 23.692 16.365 4.055 1.00 50.16 213 SER A O 1
ATOM 1679 N N . ASP A 1 214 ? 25.166 17.910 3.375 1.00 45.22 214 ASP A N 1
ATOM 1680 C CA . ASP A 1 214 ? 25.569 18.419 4.689 1.00 45.22 214 ASP A CA 1
ATOM 1681 C C . ASP A 1 214 ? 24.502 19.306 5.354 1.00 45.22 214 ASP A C 1
ATOM 1683 O O . ASP A 1 214 ? 24.593 19.592 6.546 1.00 45.22 214 ASP A O 1
ATOM 1687 N N . ARG A 1 215 ? 23.445 19.689 4.620 1.00 40.16 215 ARG A N 1
ATOM 1688 C CA . ARG A 1 215 ? 22.254 20.373 5.164 1.00 40.16 215 ARG A CA 1
ATOM 1689 C C . ARG A 1 215 ? 20.921 19.777 4.717 1.00 40.16 215 ARG A C 1
ATOM 1691 O O . ARG A 1 215 ? 19.875 20.391 4.924 1.00 40.16 215 ARG A O 1
ATOM 1698 N N . ALA A 1 216 ? 20.919 18.572 4.149 1.00 44.62 216 ALA A N 1
ATOM 1699 C CA . ALA A 1 216 ? 19.683 17.844 3.887 1.00 44.62 216 ALA A CA 1
ATOM 1700 C C . ALA A 1 216 ? 19.178 17.189 5.184 1.00 44.62 216 ALA A C 1
ATOM 1702 O O . ALA A 1 216 ? 19.218 15.971 5.355 1.00 44.62 216 ALA A O 1
ATOM 1703 N N . THR A 1 217 ? 18.702 17.999 6.130 1.00 39.59 217 THR A N 1
ATOM 1704 C CA . THR A 1 217 ? 18.001 17.490 7.309 1.00 39.59 217 THR A CA 1
ATOM 1705 C C . THR A 1 217 ? 16.585 17.098 6.915 1.00 39.59 217 THR A C 1
ATOM 1707 O O . THR A 1 217 ? 15.650 17.895 6.918 1.00 39.59 217 THR A O 1
ATOM 1710 N N . TRP A 1 218 ? 16.398 15.817 6.604 1.00 45.75 218 TRP A N 1
ATOM 1711 C CA . TRP A 1 218 ? 15.066 15.227 6.609 1.00 45.75 218 TRP A CA 1
ATOM 1712 C C . TRP A 1 218 ? 14.684 14.876 8.046 1.00 45.75 218 TRP A C 1
ATOM 1714 O O . TRP A 1 218 ? 14.759 13.729 8.478 1.00 45.75 218 TRP A O 1
ATOM 1724 N N . SER A 1 219 ? 14.301 15.890 8.816 1.00 40.34 219 SER A N 1
ATOM 1725 C CA . SER A 1 219 ? 13.645 15.674 10.097 1.00 40.34 219 SER A CA 1
ATOM 1726 C C . SER A 1 219 ? 12.140 15.741 9.876 1.00 40.34 219 SER A C 1
ATOM 1728 O O . SER A 1 219 ? 11.548 16.770 9.551 1.00 40.34 219 SER A O 1
ATOM 1730 N N . ARG A 1 220 ? 11.474 14.605 10.060 1.00 40.09 220 ARG A N 1
ATOM 1731 C CA . ARG A 1 220 ? 10.053 14.645 10.374 1.00 40.09 220 ARG A CA 1
ATOM 1732 C C . ARG A 1 220 ? 10.007 15.024 11.847 1.00 40.09 220 ARG A C 1
ATOM 1734 O O . ARG A 1 220 ? 10.327 14.175 12.670 1.00 40.09 220 ARG A O 1
ATOM 1741 N N . GLN A 1 221 ? 9.679 16.276 12.181 1.00 31.89 221 GLN A N 1
ATOM 1742 C CA . GLN A 1 221 ? 9.351 16.601 13.571 1.00 31.89 221 GLN A CA 1
ATOM 1743 C C . GLN A 1 221 ? 8.273 15.605 14.013 1.00 31.89 221 GLN A C 1
ATOM 1745 O O . GLN A 1 221 ? 7.170 15.586 13.453 1.00 31.89 221 GLN A O 1
ATOM 1750 N N . LEU A 1 222 ? 8.658 14.714 14.929 1.00 42.78 222 LEU A N 1
ATOM 1751 C CA . LEU A 1 222 ? 7.733 13.892 15.686 1.00 42.78 222 LEU A CA 1
ATOM 1752 C C . LEU A 1 222 ? 6.909 14.869 16.530 1.00 42.78 222 LEU A C 1
ATOM 1754 O O . LEU A 1 222 ? 7.480 15.655 17.323 1.00 42.78 222 LEU A O 1
#